Protein 1NM2 (pdb70)

Structure (mmCIF, N/CA/C/O backbone):
data_1NM2
#
_entry.id   1NM2
#
_cell.length_a   43.067
_cell.length_b   54.486
_cell.length_c   109.880
_cell.angle_alpha   90.00
_cell.angle_beta   90.00
_cell.angle_gamma   90.00
#
_symmetry.space_group_name_H-M   'P 21 21 21'
#
loop_
_entity.id
_entity.type
_entity.pdbx_description
1 polymer 'malonyl CoA:acyl carrier protein malonyltransferase'
2 non-polymer 'NICKEL (II) ION'
3 non-polymer 'ACETIC ACID'
4 water water
#
loop_
_atom_site.group_PDB
_atom_site.id
_atom_site.type_symbol
_atom_site.label_atom_id
_atom_site.label_alt_id
_atom_site.label_comp_id
_atom_site.label_asym_id
_atom_site.label_entity_id
_atom_site.label_seq_id
_atom_site.pdbx_PDB_ins_code
_atom_site.Cartn_x
_atom_site.Cartn_y
_atom_site.Cartn_z
_atom_site.occupancy
_atom_site.B_iso_or_equiv
_atom_site.auth_seq_id
_atom_site.auth_comp_id
_atom_site.auth_asym_id
_atom_site.auth_atom_id
_atom_site.pdbx_PDB_model_num
ATOM 1 N N . HIS A 1 1 ? 70.816 13.681 44.410 1.00 30.87 0 HIS A N 1
ATOM 2 C CA . HIS A 1 1 ? 70.132 14.594 43.448 1.00 32.09 0 HIS A CA 1
ATOM 3 C C . HIS A 1 1 ? 68.757 15.022 43.941 1.00 31.70 0 HIS A C 1
ATOM 4 O O . HIS A 1 1 ? 68.055 14.258 44.604 1.00 32.69 0 HIS A O 1
ATOM 11 N N . MET A 1 2 ? 68.379 16.250 43.602 1.00 30.39 1 MET A N 1
ATOM 12 C CA . MET A 1 2 ? 67.092 16.801 44.001 1.00 29.21 1 MET A CA 1
ATOM 13 C C . MET A 1 2 ? 66.624 17.775 42.919 1.00 27.53 1 MET A C 1
ATOM 14 O O . MET A 1 2 ? 67.252 18.810 42.689 1.00 26.29 1 MET A O 1
ATOM 19 N N . LEU A 1 3 ? 65.533 17.421 42.244 1.00 26.22 2 LEU A N 1
ATOM 20 C CA . LEU A 1 3 ? 64.967 18.252 41.187 1.00 25.20 2 LEU A CA 1
ATOM 21 C C . LEU A 1 3 ? 63.748 18.996 41.702 1.00 24.71 2 LEU A C 1
ATOM 22 O O . LEU A 1 3 ? 62.875 18.402 42.338 1.00 24.96 2 LEU A O 1
ATOM 27 N N . VAL A 1 4 ? 63.689 20.292 41.415 1.00 24.33 3 VAL A N 1
ATOM 28 C CA . VAL A 1 4 ? 62.567 21.120 41.838 1.00 23.34 3 VAL A CA 1
ATOM 29 C C . VAL A 1 4 ? 61.833 21.633 40.609 1.00 21.40 3 VAL A C 1
ATOM 30 O O . VAL A 1 4 ? 62.425 22.275 39.741 1.00 22.64 3 VAL A O 1
ATOM 34 N N . LEU A 1 5 ? 60.543 21.337 40.531 1.00 19.93 4 LEU A N 1
ATOM 35 C CA . LEU A 1 5 ? 59.729 21.772 39.405 1.00 18.22 4 LEU A CA 1
ATOM 36 C C . LEU A 1 5 ? 58.969 23.030 39.821 1.00 17.25 4 LEU A C 1
ATOM 37 O O . LEU A 1 5 ? 58.188 22.993 40.765 1.00 16.21 4 LEU A O 1
ATOM 42 N N . VAL A 1 6 ? 59.208 24.146 39.134 1.00 16.63 5 VAL A N 1
ATOM 43 C CA . VAL A 1 6 ? 58.527 25.389 39.478 1.00 15.22 5 VAL A CA 1
ATOM 44 C C . VAL A 1 6 ? 57.692 25.956 38.328 1.00 14.90 5 VAL A C 1
ATOM 45 O O . VAL A 1 6 ? 57.966 25.702 37.154 1.00 13.63 5 VAL A O 1
ATOM 49 N N . ALA A 1 7 ? 56.660 26.716 38.681 1.00 15.02 6 ALA A N 1
ATOM 50 C CA . ALA A 1 7 ? 55.767 27.327 37.698 1.00 13.88 6 ALA A CA 1
ATOM 51 C C . ALA A 1 7 ? 55.760 28.845 37.894 1.00 14.36 6 ALA A C 1
ATOM 52 O O . ALA A 1 7 ? 55.709 29.327 39.028 1.00 11.54 6 ALA A O 1
ATOM 54 N N . PRO A 1 8 ? 55.796 29.615 36.790 1.00 12.99 7 PRO A N 1
ATOM 55 C CA . PRO A 1 8 ? 55.800 31.080 36.844 1.00 14.46 7 PRO A CA 1
ATOM 56 C C . PRO A 1 8 ? 54.467 31.748 37.173 1.00 15.04 7 PRO A C 1
ATOM 57 O O . PRO A 1 8 ? 53.432 31.086 37.317 1.00 15.10 7 PRO A O 1
ATOM 61 N N . GLY A 1 9 ? 54.516 33.074 37.291 1.00 17.41 8 GLY A N 1
ATOM 62 C CA . GLY A 1 9 ? 53.335 33.865 37.594 1.00 18.51 8 GLY A CA 1
ATOM 63 C C . GLY A 1 9 ? 53.089 34.928 36.537 1.00 20.38 8 GLY A C 1
ATOM 64 O O . GLY A 1 9 ? 53.731 34.919 35.483 1.00 17.48 8 GLY A O 1
ATOM 65 N N . GLN A 1 10 ? 52.167 35.851 36.819 1.00 21.41 9 GLN A N 1
ATOM 66 C CA . GLN A 1 10 ? 51.828 36.917 35.876 1.00 22.74 9 GLN A CA 1
ATOM 67 C C . GLN A 1 10 ? 53.037 37.693 35.389 1.00 23.60 9 GLN A C 1
ATOM 68 O O . GLN A 1 10 ? 53.951 38.001 36.161 1.00 23.66 9 GLN A O 1
ATOM 74 N N . GLY A 1 11 ? 53.020 38.027 34.102 1.00 23.17 10 GLY A N 1
ATOM 75 C CA . GLY A 1 11 ? 54.127 38.753 33.510 1.00 22.68 10 GLY A CA 1
ATOM 76 C C . GLY A 1 11 ? 54.929 37.837 32.608 1.00 23.44 10 GLY A C 1
ATOM 77 O O . GLY A 1 11 ? 55.565 38.288 31.658 1.00 24.06 10 GLY A O 1
ATOM 78 N N . ALA A 1 12 ? 54.893 36.542 32.906 1.00 22.40 11 ALA A N 1
ATOM 79 C CA . ALA A 1 12 ? 55.625 35.552 32.127 1.00 22.20 11 ALA A CA 1
ATOM 80 C C . ALA A 1 12 ? 55.009 35.289 30.754 1.00 22.10 11 ALA A C 1
ATOM 81 O O . ALA A 1 12 ? 55.717 34.960 29.801 1.00 20.92 11 ALA A O 1
ATOM 83 N N . GLN A 1 13 ? 53.692 35.436 30.653 1.00 21.72 12 GLN A N 1
ATOM 84 C CA . GLN A 1 13 ? 53.002 35.186 29.395 1.00 21.05 12 GLN A CA 1
ATOM 85 C C . GLN A 1 13 ? 53.246 36.262 28.336 1.00 21.31 12 GLN A C 1
ATOM 86 O O . GLN A 1 13 ? 53.375 37.444 28.653 1.00 21.44 12 GLN A O 1
ATOM 92 N N . THR A 1 14 ? 53.312 35.836 27.079 1.00 19.42 13 THR A N 1
ATOM 93 C CA . THR A 1 14 ? 53.505 36.750 25.954 1.00 20.71 13 THR A CA 1
ATOM 94 C C . THR A 1 14 ? 52.604 36.290 24.812 1.00 19.87 13 THR A C 1
ATOM 95 O O . THR A 1 14 ? 52.215 35.123 24.756 1.00 20.82 13 THR A O 1
ATOM 99 N N . PRO A 1 15 ? 52.262 37.197 23.884 1.00 20.32 14 PRO A N 1
ATOM 100 C CA . PRO A 1 15 ? 51.397 36.846 22.754 1.00 19.37 14 PRO A CA 1
ATOM 101 C C . PRO A 1 15 ? 51.871 35.626 21.966 1.00 19.90 14 PRO A C 1
ATOM 102 O O . PRO A 1 15 ? 53.037 35.545 21.581 1.00 18.58 14 PRO A O 1
ATOM 106 N N . GLY A 1 16 ? 50.958 34.683 21.742 1.00 19.78 15 GLY A N 1
ATOM 107 C CA . GLY A 1 16 ? 51.265 33.480 20.985 1.00 20.08 15 GLY A CA 1
ATOM 108 C C . GLY A 1 16 ? 52.188 32.443 21.608 1.00 20.48 15 GLY A C 1
ATOM 109 O O . GLY A 1 16 ? 52.585 31.489 20.935 1.00 20.58 15 GLY A O 1
ATOM 110 N N . PHE A 1 17 ? 52.511 32.591 22.887 1.00 19.19 16 PHE A N 1
ATOM 111 C CA . PHE A 1 17 ? 53.426 31.656 23.540 1.00 19.81 16 PHE A CA 1
ATOM 112 C C . PHE A 1 17 ? 52.973 30.201 23.613 1.00 19.53 16 PHE A C 1
ATOM 113 O O . PHE A 1 17 ? 53.803 29.301 23.699 1.00 20.24 16 PHE A O 1
ATOM 121 N N . LEU A 1 18 ? 51.668 29.962 23.568 1.00 20.31 17 LEU A N 1
ATOM 122 C CA . LEU A 1 18 ? 51.147 28.601 23.666 1.00 19.85 17 LEU A CA 1
ATOM 123 C C . LEU A 1 18 ? 51.042 27.881 22.318 1.00 21.22 17 LEU A C 1
ATOM 124 O O . LEU A 1 18 ? 50.844 26.666 22.270 1.00 20.72 17 LEU A O 1
ATOM 129 N N . THR A 1 19 ? 51.185 28.633 21.229 1.00 21.17 18 THR A N 1
ATOM 130 C CA . THR A 1 19 ? 51.074 28.087 19.876 1.00 22.87 18 THR A CA 1
ATOM 131 C C . THR A 1 19 ? 51.727 26.723 19.631 1.00 21.51 18 THR A C 1
ATOM 132 O O . THR A 1 19 ? 51.044 25.763 19.262 1.00 20.45 18 THR A O 1
ATOM 136 N N . ASP A 1 20 ? 53.041 26.632 19.825 1.00 20.69 19 ASP A N 1
ATOM 137 C CA . ASP A 1 20 ? 53.746 25.374 19.593 1.00 22.09 19 ASP A CA 1
ATOM 138 C C . ASP A 1 20 ? 53.261 24.246 20.500 1.00 21.95 19 ASP A C 1
ATOM 139 O O . ASP A 1 20 ? 53.247 23.079 20.098 1.00 20.87 19 ASP A O 1
ATOM 144 N N . TRP A 1 21 ? 52.858 24.590 21.718 1.00 19.62 20 TRP A N 1
ATOM 145 C CA . TRP A 1 21 ? 52.377 23.576 22.648 1.00 20.65 20 TRP A CA 1
ATOM 146 C C . TRP A 1 21 ? 51.037 22.995 22.216 1.00 21.21 20 TRP A C 1
ATOM 147 O O . TRP A 1 21 ? 50.786 21.808 22.418 1.00 18.39 20 TRP A O 1
ATOM 158 N N . LEU A 1 22 ? 50.182 23.823 21.616 1.00 22.09 21 LEU A N 1
ATOM 159 C CA . LEU A 1 22 ? 48.876 23.348 21.155 1.00 24.26 21 LEU A CA 1
ATOM 160 C C . LEU A 1 22 ? 49.014 22.399 19.975 1.00 25.24 21 LEU A C 1
ATOM 161 O O . LEU A 1 22 ? 48.081 21.661 19.658 1.00 26.11 21 LEU A O 1
ATOM 166 N N . ALA A 1 23 ? 50.171 22.434 19.318 1.00 25.08 22 ALA A N 1
ATOM 167 C CA . ALA A 1 23 ? 50.416 21.584 18.161 1.00 24.97 22 ALA A CA 1
ATOM 168 C C . ALA A 1 23 ? 50.694 20.134 18.541 1.00 25.26 22 ALA A C 1
ATOM 169 O O . ALA A 1 23 ? 50.610 19.245 17.697 1.00 25.66 22 ALA A O 1
ATOM 171 N N . LEU A 1 24 ? 51.027 19.889 19.802 1.00 23.74 23 LEU A N 1
ATOM 172 C CA . LEU A 1 24 ? 51.300 18.525 20.240 1.00 23.31 23 LEU A CA 1
ATOM 173 C C . LEU A 1 24 ? 50.012 17.708 20.174 1.00 23.51 23 LEU A C 1
ATOM 174 O O . LEU A 1 24 ? 48.956 18.165 20.607 1.00 23.92 23 LEU A O 1
ATOM 179 N N . PRO A 1 25 ? 50.079 16.489 19.617 1.00 23.33 24 PRO A N 1
ATOM 180 C CA . PRO A 1 25 ? 48.877 15.656 19.524 1.00 22.83 24 PRO A CA 1
ATOM 181 C C . PRO A 1 25 ? 48.148 15.515 20.854 1.00 21.73 24 PRO A C 1
ATOM 182 O O . PRO A 1 25 ? 48.729 15.084 21.854 1.00 19.59 24 PRO A O 1
ATOM 186 N N . GLY A 1 26 ? 46.875 15.906 20.854 1.00 19.49 25 GLY A N 1
ATOM 187 C CA . GLY A 1 26 ? 46.062 15.825 22.052 1.00 19.53 25 GLY A CA 1
ATOM 188 C C . GLY A 1 26 ? 45.971 17.118 22.845 1.00 20.54 25 GLY A C 1
ATOM 189 O O . GLY A 1 26 ? 45.021 17.307 23.602 1.00 21.75 25 GLY A O 1
ATOM 190 N N . ALA A 1 27 ? 46.940 18.011 22.667 1.00 20.63 26 ALA A N 1
ATOM 191 C CA . ALA A 1 27 ? 46.969 19.277 23.405 1.00 21.63 26 ALA A CA 1
ATOM 192 C C . ALA A 1 27 ? 45.772 20.189 23.148 1.00 21.26 26 ALA A C 1
ATOM 193 O O . ALA A 1 27 ? 45.179 20.719 24.091 1.00 22.37 26 ALA A O 1
ATOM 195 N N . ALA A 1 28 ? 45.426 20.393 21.882 1.00 20.37 27 ALA A N 1
ATOM 196 C CA . ALA A 1 28 ? 44.285 21.236 21.555 1.00 19.84 27 ALA A CA 1
ATOM 197 C C . ALA A 1 28 ? 43.030 20.666 22.217 1.00 19.51 27 ALA A C 1
ATOM 198 O O . ALA A 1 28 ? 42.199 21.415 22.742 1.00 19.13 27 ALA A O 1
ATOM 200 N N . ASP A 1 29 ? 42.901 19.341 22.201 1.00 19.29 28 ASP A N 1
ATOM 201 C CA . ASP A 1 29 ? 41.745 18.682 22.807 1.00 20.75 28 ASP A CA 1
ATOM 202 C C . ASP A 1 29 ? 41.646 18.949 24.315 1.00 20.97 28 ASP A C 1
ATOM 203 O O . ASP A 1 29 ? 40.578 19.305 24.819 1.00 21.23 28 ASP A O 1
ATOM 208 N N . ARG A 1 30 ? 42.752 18.782 25.037 1.00 19.73 29 ARG A N 1
ATOM 209 C CA . ARG A 1 30 ? 42.731 19.012 26.480 1.00 20.32 29 ARG A CA 1
ATOM 210 C C . ARG A 1 30 ? 42.405 20.465 26.805 1.00 19.45 29 ARG A C 1
ATOM 211 O O . ARG A 1 30 ? 41.550 20.741 27.649 1.00 18.10 29 ARG A O 1
ATOM 219 N N . VAL A 1 31 ? 43.078 21.393 26.127 1.00 18.50 30 VAL A N 1
ATOM 220 C CA . VAL A 1 31 ? 42.849 22.816 26.369 1.00 18.21 30 VAL A CA 1
ATOM 221 C C . VAL A 1 31 ? 41.396 23.208 26.076 1.00 16.97 30 VAL A C 1
ATOM 222 O O . VAL A 1 31 ? 40.814 24.021 26.794 1.00 15.77 30 VAL A O 1
ATOM 226 N N . ALA A 1 32 ? 40.814 22.620 25.033 1.00 17.17 31 ALA A N 1
ATOM 227 C CA . ALA A 1 32 ? 39.429 22.902 24.670 1.00 16.54 31 ALA A CA 1
ATOM 228 C C . ALA A 1 32 ? 38.485 22.467 25.792 1.00 16.22 31 ALA A C 1
ATOM 229 O O . ALA A 1 32 ? 37.535 23.175 26.127 1.00 18.59 31 ALA A O 1
ATOM 231 N N . ALA A 1 33 ? 38.736 21.296 26.366 1.00 15.93 32 ALA A N 1
ATOM 232 C CA . ALA A 1 33 ? 37.896 20.801 27.457 1.00 15.75 32 ALA A CA 1
ATOM 233 C C . ALA A 1 33 ? 38.022 21.737 28.658 1.00 15.87 32 ALA A C 1
ATOM 234 O O . ALA A 1 33 ? 37.035 22.005 29.345 1.00 15.02 32 ALA A O 1
ATOM 236 N N . TRP A 1 34 ? 39.235 22.227 28.915 1.00 13.85 33 TRP A N 1
ATOM 237 C CA . TRP A 1 34 ? 39.445 23.156 30.024 1.00 16.03 33 TRP A CA 1
ATOM 238 C C . TRP A 1 34 ? 38.674 24.439 29.741 1.00 16.47 33 TRP A C 1
ATOM 239 O O . TRP A 1 34 ? 37.977 24.962 30.613 1.00 16.83 33 TRP A O 1
ATOM 250 N N . SER A 1 35 ? 38.800 24.940 28.514 1.00 17.32 34 SER A N 1
ATOM 251 C CA . SER A 1 35 ? 38.108 26.156 28.115 1.00 19.02 34 SER A CA 1
ATOM 252 C C . SER A 1 35 ? 36.606 26.041 28.377 1.00 21.07 34 SER A C 1
ATOM 253 O O . SER A 1 35 ? 35.995 26.964 28.924 1.00 20.28 34 SER A O 1
ATOM 256 N N . ASP A 1 36 ? 36.013 24.913 27.993 1.00 21.19 35 ASP A N 1
ATOM 257 C CA . ASP A 1 36 ? 34.581 24.713 28.214 1.00 23.08 35 ASP A CA 1
ATOM 258 C C . ASP A 1 36 ? 34.251 24.685 29.700 1.00 22.36 35 ASP A C 1
ATOM 259 O O . ASP A 1 36 ? 33.195 25.157 30.116 1.00 23.15 35 ASP A O 1
ATOM 264 N N . ALA A 1 37 ? 35.158 24.139 30.502 1.00 22.37 36 ALA A N 1
ATOM 265 C CA . ALA A 1 37 ? 34.925 24.047 31.938 1.00 23.09 36 ALA A CA 1
ATOM 266 C C . ALA A 1 37 ? 34.964 25.387 32.668 1.00 23.74 36 ALA A C 1
ATOM 267 O O . ALA A 1 37 ? 34.225 25.588 33.631 1.00 24.03 36 ALA A O 1
ATOM 269 N N . ILE A 1 38 ? 35.813 26.306 32.217 1.00 23.46 37 ILE A N 1
ATOM 270 C CA . ILE A 1 38 ? 35.929 27.600 32.887 1.00 23.67 37 ILE A CA 1
ATOM 271 C C . ILE A 1 38 ? 35.339 28.771 32.109 1.00 24.25 37 ILE A C 1
ATOM 272 O O . ILE A 1 38 ? 35.461 29.926 32.532 1.00 24.61 37 ILE A O 1
ATOM 277 N N . GLY A 1 39 ? 34.712 28.473 30.975 1.00 24.17 38 GLY A N 1
ATOM 278 C CA . GLY A 1 39 ? 34.104 29.509 30.162 1.00 23.51 38 GLY A CA 1
ATOM 279 C C . GLY A 1 39 ? 35.070 30.540 29.614 1.00 25.85 38 GLY A C 1
ATOM 280 O O . GLY A 1 39 ? 34.786 31.739 29.648 1.00 26.39 38 GLY A O 1
ATOM 281 N N . LEU A 1 40 ? 36.213 30.082 29.106 1.00 25.02 39 LEU A N 1
ATOM 282 C CA . LEU A 1 40 ? 37.216 30.983 28.547 1.00 23.68 39 LEU A CA 1
ATOM 283 C C . LEU A 1 40 ? 37.992 30.259 27.444 1.00 22.59 39 LEU A C 1
ATOM 284 O O . LEU A 1 40 ? 38.470 29.146 27.645 1.00 21.93 39 LEU A O 1
ATOM 289 N N . ASP A 1 41 ? 38.118 30.896 26.284 1.00 21.31 40 ASP A N 1
ATOM 290 C CA . ASP A 1 41 ? 38.820 30.296 25.153 1.00 21.70 40 ASP A CA 1
ATOM 291 C C . ASP A 1 41 ? 40.335 30.378 25.334 1.00 20.46 40 ASP A C 1
ATOM 292 O O . ASP A 1 41 ? 40.996 31.259 24.781 1.00 20.04 40 ASP A O 1
ATOM 297 N N . LEU A 1 42 ? 40.877 29.447 26.112 1.00 18.71 41 LEU A N 1
ATOM 298 C CA . LEU A 1 42 ? 42.310 29.413 26.391 1.00 18.51 41 LEU A CA 1
ATOM 299 C C . LEU A 1 42 ? 43.176 29.355 25.139 1.00 17.10 41 LEU A C 1
ATOM 300 O O . LEU A 1 42 ? 44.211 30.009 25.076 1.00 16.69 41 LEU A O 1
ATOM 305 N N . ALA A 1 43 ? 42.755 28.576 24.147 1.00 17.22 42 ALA A N 1
ATOM 306 C CA . ALA A 1 43 ? 43.510 28.455 22.904 1.00 19.43 42 ALA A CA 1
ATOM 307 C C . ALA A 1 43 ? 43.662 29.816 22.220 1.00 19.24 42 ALA A C 1
ATOM 308 O O . ALA A 1 43 ? 44.742 30.165 21.743 1.00 18.92 42 ALA A O 1
ATOM 310 N N . HIS A 1 44 ? 42.586 30.589 22.178 1.00 17.92 43 HIS A N 1
ATOM 311 C CA . HIS A 1 44 ? 42.647 31.905 21.553 1.00 21.00 43 HIS A CA 1
ATOM 312 C C . HIS A 1 44 ? 43.623 32.842 22.266 1.00 20.28 43 HIS A C 1
ATOM 313 O O . HIS A 1 44 ? 44.464 33.484 21.633 1.00 20.86 43 HIS A O 1
ATOM 320 N N . PHE A 1 45 ? 43.504 32.932 23.583 1.00 19.98 44 PHE A N 1
ATOM 321 C CA . PHE A 1 45 ? 44.369 33.827 24.338 1.00 20.54 44 PHE A CA 1
ATOM 322 C C . PHE A 1 45 ? 45.831 33.405 24.335 1.00 20.37 44 PHE A C 1
ATOM 323 O O . PHE A 1 45 ? 46.717 34.232 24.522 1.00 19.79 44 PHE A O 1
ATOM 331 N N . GLY A 1 46 ? 46.080 32.121 24.106 1.00 19.53 45 GLY A N 1
ATOM 332 C CA . GLY A 1 46 ? 47.447 31.645 24.070 1.00 19.63 45 GLY A CA 1
ATOM 333 C C . GLY A 1 46 ? 48.046 31.654 22.673 1.00 20.41 45 GLY A C 1
ATOM 334 O O . GLY A 1 46 ? 49.251 31.461 22.520 1.00 19.39 45 GLY A O 1
ATOM 335 N N . THR A 1 47 ? 47.222 31.885 21.650 1.00 20.98 46 THR A N 1
ATOM 336 C CA . THR A 1 47 ? 47.726 31.893 20.276 1.00 23.42 46 THR A CA 1
ATOM 337 C C . THR A 1 47 ? 47.511 33.178 19.472 1.00 24.66 46 THR A C 1
ATOM 338 O O . THR A 1 47 ? 48.471 33.745 18.954 1.00 25.94 46 THR A O 1
ATOM 342 N N . LYS A 1 48 ? 46.265 33.641 19.377 1.00 25.72 47 LYS A N 1
ATOM 343 C CA . LYS A 1 48 ? 45.956 34.838 18.588 1.00 26.81 47 LYS A CA 1
ATOM 344 C C . LYS A 1 48 ? 45.896 36.157 19.358 1.00 26.12 47 LYS A C 1
ATOM 345 O O . LYS A 1 48 ? 46.209 37.216 18.807 1.00 26.34 47 LYS A O 1
ATOM 351 N N . ALA A 1 49 ? 45.483 36.100 20.619 1.00 23.55 48 ALA A N 1
ATOM 352 C CA . ALA A 1 49 ? 45.370 37.306 21.429 1.00 22.88 48 ALA A CA 1
ATOM 353 C C . ALA A 1 49 ? 46.673 38.102 21.522 1.00 23.13 48 ALA A C 1
ATOM 354 O O . ALA A 1 49 ? 47.752 37.537 21.669 1.00 21.89 48 ALA A O 1
ATOM 356 N N . ASP A 1 50 ? 46.561 39.423 21.440 1.00 22.53 49 ASP A N 1
ATOM 357 C CA . ASP A 1 50 ? 47.732 40.279 21.534 1.00 22.89 49 ASP A CA 1
ATOM 358 C C . ASP A 1 50 ? 48.013 40.680 22.980 1.00 21.09 49 ASP A C 1
ATOM 359 O O . ASP A 1 50 ? 47.405 40.162 23.913 1.00 21.55 49 ASP A O 1
ATOM 364 N N . ALA A 1 51 ? 48.926 41.626 23.150 1.00 21.35 50 ALA A N 1
ATOM 365 C CA . ALA A 1 51 ? 49.333 42.086 24.470 1.00 19.75 50 ALA A CA 1
ATOM 366 C C . ALA A 1 51 ? 48.218 42.564 25.396 1.00 19.96 50 ALA A C 1
ATOM 367 O O . ALA A 1 51 ? 48.150 42.141 26.554 1.00 17.38 50 ALA A O 1
ATOM 369 N N . ASP A 1 52 ? 47.338 43.433 24.906 1.00 19.02 51 ASP A N 1
ATOM 370 C CA . ASP A 1 52 ? 46.284 43.947 25.775 1.00 19.95 51 ASP A CA 1
ATOM 371 C C . ASP A 1 52 ? 45.302 42.883 26.268 1.00 20.81 51 ASP A C 1
ATOM 372 O O . ASP A 1 52 ? 44.814 42.965 27.396 1.00 21.03 51 ASP A O 1
ATOM 377 N N . GLU A 1 53 ? 45.032 41.873 25.443 1.00 19.08 52 GLU A N 1
ATOM 378 C CA . GLU A 1 53 ? 44.100 40.816 25.828 1.00 20.11 52 GLU A CA 1
ATOM 379 C C . GLU A 1 53 ? 44.651 39.884 26.898 1.00 19.50 52 GLU A C 1
ATOM 380 O O . GLU A 1 53 ? 43.918 39.466 27.789 1.00 20.17 52 GLU A O 1
ATOM 386 N N . ILE A 1 54 ? 45.937 39.555 26.821 1.00 20.12 53 ILE A N 1
ATOM 387 C CA . ILE A 1 54 ? 46.509 38.646 27.805 1.00 22.10 53 ILE A CA 1
ATOM 388 C C . ILE A 1 54 ? 47.044 39.343 29.046 1.00 22.78 53 ILE A C 1
ATOM 389 O O . ILE A 1 54 ? 47.563 38.698 29.954 1.00 22.49 53 ILE A O 1
ATOM 394 N N . ARG A 1 55 ? 46.914 40.665 29.083 1.00 22.32 54 ARG A N 1
ATOM 395 C CA . ARG A 1 55 ? 47.346 41.431 30.243 1.00 22.43 54 ARG A CA 1
ATOM 396 C C . ARG A 1 55 ? 46.169 41.405 31.212 1.00 21.72 54 ARG A C 1
ATOM 397 O O . ARG A 1 55 ? 46.311 41.689 32.398 1.00 22.41 54 ARG A O 1
ATOM 405 N N . ASP A 1 56 ? 45.005 41.055 30.674 1.00 20.99 55 ASP A N 1
ATOM 406 C CA . ASP A 1 56 ? 43.766 40.934 31.438 1.00 20.56 55 ASP A CA 1
ATOM 407 C C . ASP A 1 56 ? 44.050 39.924 32.553 1.00 19.51 55 ASP A C 1
ATOM 408 O O . ASP A 1 56 ? 44.229 38.738 32.294 1.00 16.72 55 ASP A O 1
ATOM 413 N N . THR A 1 57 ? 44.091 40.390 33.794 1.00 19.81 56 THR A N 1
ATOM 414 C CA . THR A 1 57 ? 44.380 39.498 34.907 1.00 21.10 56 THR A CA 1
ATOM 415 C C . THR A 1 57 ? 43.424 38.302 35.017 1.00 18.13 56 THR A C 1
ATOM 416 O O . THR A 1 57 ? 43.824 37.230 35.466 1.00 17.48 56 THR A O 1
ATOM 420 N N . SER A 1 58 ? 42.172 38.468 34.600 1.00 17.51 57 SER A N 1
ATOM 421 C CA . SER A 1 58 ? 41.215 37.365 34.678 1.00 16.50 57 SER A CA 1
ATOM 422 C C . SER A 1 58 ? 41.531 36.313 33.610 1.00 16.98 57 SER A C 1
ATOM 423 O O . SER A 1 58 ? 41.131 35.149 33.721 1.00 16.89 57 SER A O 1
ATOM 426 N N . VAL A 1 59 ? 42.263 36.730 32.584 1.00 16.08 58 VAL A N 1
ATOM 427 C CA . VAL A 1 59 ? 42.663 35.843 31.497 1.00 15.46 58 VAL A CA 1
ATOM 428 C C . VAL A 1 59 ? 44.052 35.258 31.766 1.00 17.05 58 VAL A C 1
ATOM 429 O O . VAL A 1 59 ? 44.263 34.051 31.649 1.00 15.96 58 VAL A O 1
ATOM 433 N N . ALA A 1 60 ? 44.992 36.121 32.142 1.00 15.26 59 ALA A N 1
ATOM 434 C CA . ALA A 1 60 ? 46.362 35.694 32.393 1.00 17.01 59 ALA A CA 1
ATOM 435 C C . ALA A 1 60 ? 46.518 34.557 33.399 1.00 17.07 59 ALA A C 1
ATOM 436 O O . ALA A 1 60 ? 47.282 33.621 33.163 1.00 16.91 59 ALA A O 1
ATOM 438 N N . GLN A 1 61 ? 45.803 34.627 34.517 1.00 14.29 60 GLN A N 1
ATOM 439 C CA . GLN A 1 61 ? 45.941 33.582 35.525 1.00 15.65 60 GLN A CA 1
ATOM 440 C C . GLN A 1 61 ? 45.585 32.177 35.028 1.00 15.79 60 GLN A C 1
ATOM 441 O O . GLN A 1 61 ? 46.414 31.270 35.109 1.00 15.02 60 GLN A O 1
ATOM 447 N N . PRO A 1 62 ? 44.363 31.969 34.502 1.00 15.90 61 PRO A N 1
ATOM 448 C CA . PRO A 1 62 ? 44.051 30.613 34.024 1.00 15.58 61 PRO A CA 1
ATOM 449 C C . PRO A 1 62 ? 44.924 30.173 32.841 1.00 15.75 61 PRO A C 1
ATOM 450 O O . PRO A 1 62 ? 45.245 28.996 32.704 1.00 14.67 61 PRO A O 1
ATOM 454 N N . LEU A 1 63 ? 45.296 31.116 31.983 1.00 15.59 62 LEU A N 1
ATOM 455 C CA . LEU A 1 63 ? 46.141 30.800 30.837 1.00 16.28 62 LEU A CA 1
ATOM 456 C C . LEU A 1 63 ? 47.499 30.272 31.301 1.00 14.71 62 LEU A C 1
ATOM 457 O O . LEU A 1 63 ? 48.013 29.295 30.759 1.00 14.26 62 LEU A O 1
ATOM 462 N N . LEU A 1 64 ? 48.081 30.927 32.301 1.00 14.81 63 LEU A N 1
ATOM 463 C CA . LEU A 1 64 ? 49.376 30.513 32.832 1.00 14.45 63 LEU A CA 1
ATOM 464 C C . LEU A 1 64 ? 49.311 29.120 33.446 1.00 15.33 63 LEU A C 1
ATOM 465 O O . LEU A 1 64 ? 50.221 28.312 33.257 1.00 17.16 63 LEU A O 1
ATOM 470 N N . VAL A 1 65 ? 48.236 28.836 34.175 1.00 14.37 64 VAL A N 1
ATOM 471 C CA . VAL A 1 65 ? 48.081 27.532 34.818 1.00 14.48 64 VAL A CA 1
ATOM 472 C C . VAL A 1 65 ? 47.931 26.417 33.780 1.00 15.80 64 VAL A C 1
ATOM 473 O O . VAL A 1 65 ? 48.549 25.356 33.901 1.00 16.12 64 VAL A O 1
ATOM 477 N N . ALA A 1 66 ? 47.121 26.662 32.755 1.00 14.47 65 ALA A N 1
ATOM 478 C CA . ALA A 1 66 ? 46.922 25.672 31.703 1.00 16.81 65 ALA A CA 1
ATOM 479 C C . ALA A 1 66 ? 48.237 25.400 30.986 1.00 16.64 65 ALA A C 1
ATOM 480 O O . ALA A 1 66 ? 48.528 24.261 30.621 1.00 17.85 65 ALA A O 1
ATOM 482 N N . ALA A 1 67 ? 49.029 26.447 30.777 1.00 15.51 66 ALA A N 1
ATOM 483 C CA . ALA A 1 67 ? 50.319 26.298 30.104 1.00 17.52 66 ALA A CA 1
ATOM 484 C C . ALA A 1 67 ? 51.266 25.432 30.935 1.00 16.51 66 ALA A C 1
ATOM 485 O O . ALA A 1 67 ? 51.958 24.566 30.398 1.00 16.99 66 ALA A O 1
ATOM 487 N N . GLY A 1 68 ? 51.288 25.679 32.242 1.00 15.74 67 GLY A N 1
ATOM 488 C CA . GLY A 1 68 ? 52.146 24.924 33.141 1.00 16.35 67 GLY A CA 1
ATOM 489 C C . GLY A 1 68 ? 51.754 23.462 33.238 1.00 17.42 67 GLY A C 1
ATOM 490 O O . GLY A 1 68 ? 52.611 22.569 33.194 1.00 16.66 67 GLY A O 1
ATOM 491 N N . ILE A 1 69 ? 50.458 23.208 33.374 1.00 17.00 68 ILE A N 1
ATOM 492 C CA . ILE A 1 69 ? 49.968 21.839 33.462 1.00 18.36 68 ILE A CA 1
ATOM 493 C C . ILE A 1 69 ? 50.235 21.112 32.146 1.00 19.71 68 ILE A C 1
ATOM 494 O O . ILE A 1 69 ? 50.667 19.956 32.139 1.00 19.66 68 ILE A O 1
ATOM 499 N N . LEU A 1 70 ? 49.985 21.802 31.038 1.00 18.35 69 LEU A N 1
ATOM 500 C CA . LEU A 1 70 ? 50.181 21.228 29.715 1.00 19.12 69 LEU A CA 1
ATOM 501 C C . LEU A 1 70 ? 51.642 20.891 29.414 1.00 17.86 69 LEU A C 1
ATOM 502 O O . LEU A 1 70 ? 51.939 19.798 28.928 1.00 15.20 69 LEU A O 1
ATOM 507 N N . SER A 1 71 ? 52.556 21.818 29.697 1.00 16.86 70 SER A N 1
ATOM 508 C CA . SER A 1 71 ? 53.965 21.561 29.418 1.00 16.87 70 SER A CA 1
ATOM 509 C C . SER A 1 71 ? 54.516 20.468 30.328 1.00 19.07 70 SER A C 1
ATOM 510 O O . SER A 1 71 ? 55.316 19.635 29.895 1.00 20.34 70 SER A O 1
ATOM 513 N N . ALA A 1 72 ? 54.082 20.461 31.583 1.00 18.09 71 ALA A N 1
ATOM 514 C CA . ALA A 1 72 ? 54.530 19.440 32.524 1.00 19.64 71 ALA A CA 1
ATOM 515 C C . ALA A 1 72 ? 54.049 18.076 32.029 1.00 20.70 71 ALA A C 1
ATOM 516 O O . ALA A 1 72 ? 54.801 17.099 32.030 1.00 21.59 71 ALA A O 1
ATOM 518 N N . ALA A 1 73 ? 52.791 18.016 31.606 1.00 20.19 72 ALA A N 1
ATOM 519 C CA . ALA A 1 73 ? 52.225 16.771 31.105 1.00 21.73 72 ALA A CA 1
ATOM 520 C C . ALA A 1 73 ? 53.055 16.273 29.918 1.00 21.30 72 ALA A C 1
ATOM 521 O O . ALA A 1 73 ? 53.362 15.090 29.824 1.00 20.65 72 ALA A O 1
ATOM 523 N N . ALA A 1 74 ? 53.420 17.183 29.019 1.00 22.42 73 ALA A N 1
ATOM 524 C CA . ALA A 1 74 ? 54.227 16.831 27.855 1.00 24.05 73 ALA A CA 1
ATOM 525 C C . ALA A 1 74 ? 55.609 16.327 28.271 1.00 25.20 73 ALA A C 1
ATOM 526 O O . ALA A 1 74 ? 56.146 15.397 27.670 1.00 24.97 73 ALA A O 1
ATOM 528 N N . LEU A 1 75 ? 56.183 16.949 29.296 1.00 26.48 74 LEU A N 1
ATOM 529 C CA . LEU A 1 75 ? 57.501 16.561 29.787 1.00 29.74 74 LEU A CA 1
ATOM 530 C C . LEU A 1 75 ? 57.474 15.165 30.402 1.00 33.54 74 LEU A C 1
ATOM 531 O O . LEU A 1 75 ? 58.498 14.481 30.460 1.00 35.18 74 LEU A O 1
ATOM 536 N N . GLY A 1 76 ? 56.300 14.749 30.866 1.00 35.29 75 GLY A N 1
ATOM 537 C CA . GLY A 1 76 ? 56.173 13.437 31.473 1.00 40.04 75 GLY A CA 1
ATOM 538 C C . GLY A 1 76 ? 55.618 12.384 30.531 1.00 42.49 75 GLY A C 1
ATOM 539 O O . GLY A 1 76 ? 54.818 11.541 30.938 1.00 44.10 75 GLY A O 1
ATOM 540 N N . THR A 1 77 ? 56.040 12.432 29.271 1.00 44.33 76 THR A N 1
ATOM 541 C CA . THR A 1 77 ? 55.584 11.472 28.268 1.00 45.49 76 THR A CA 1
ATOM 542 C C . THR A 1 77 ? 56.761 10.910 27.474 1.00 45.67 76 THR A C 1
ATOM 543 O O . THR A 1 77 ? 57.798 11.561 27.334 1.00 46.33 76 THR A O 1
ATOM 547 N N . GLY A 1 88 ? 57.273 8.499 32.705 1.00 40.84 87 GLY A N 1
ATOM 548 C CA . GLY A 1 88 ? 56.906 9.561 33.625 1.00 39.93 87 GLY A CA 1
ATOM 549 C C . GLY A 1 88 ? 58.015 9.887 34.606 1.00 39.21 87 GLY A C 1
ATOM 550 O O . GLY A 1 88 ? 59.120 9.351 34.500 1.00 40.13 87 GLY A O 1
ATOM 551 N N . PHE A 1 89 ? 57.729 10.772 35.559 1.00 37.31 88 PHE A N 1
ATOM 552 C CA . PHE A 1 89 ? 58.720 11.155 36.558 1.00 35.04 88 PHE A CA 1
ATOM 553 C C . PHE A 1 89 ? 58.079 11.899 37.723 1.00 32.93 88 PHE A C 1
ATOM 554 O O . PHE A 1 89 ? 56.992 12.458 37.597 1.00 30.44 88 PHE A O 1
ATOM 562 N N . THR A 1 90 ? 58.768 11.897 38.856 1.00 30.41 89 THR A N 1
ATOM 563 C CA . THR A 1 90 ? 58.292 12.569 40.054 1.00 29.72 89 THR A CA 1
ATOM 564 C C . THR A 1 90 ? 59.410 13.461 40.584 1.00 28.97 89 THR A C 1
ATOM 565 O O . THR A 1 90 ? 60.485 12.978 40.930 1.00 29.69 89 THR A O 1
ATOM 569 N N . PRO A 1 91 ? 59.175 14.781 40.641 1.00 28.69 90 PRO A N 1
ATOM 570 C CA . PRO A 1 91 ? 60.200 15.702 41.141 1.00 26.85 90 PRO A CA 1
ATOM 571 C C . PRO A 1 91 ? 60.397 15.593 42.650 1.00 25.84 90 PRO A C 1
ATOM 572 O O . PRO A 1 91 ? 59.545 15.044 43.352 1.00 24.92 90 PRO A O 1
ATOM 576 N N . GLY A 1 92 ? 61.520 16.117 43.140 1.00 23.75 91 GLY A N 1
ATOM 577 C CA . GLY A 1 92 ? 61.796 16.084 44.567 1.00 21.58 91 GLY A CA 1
ATOM 578 C C . GLY A 1 92 ? 60.914 17.068 45.320 1.00 21.25 91 GLY A C 1
ATOM 579 O O . GLY A 1 92 ? 60.557 16.842 46.477 1.00 21.52 91 GLY A O 1
ATOM 580 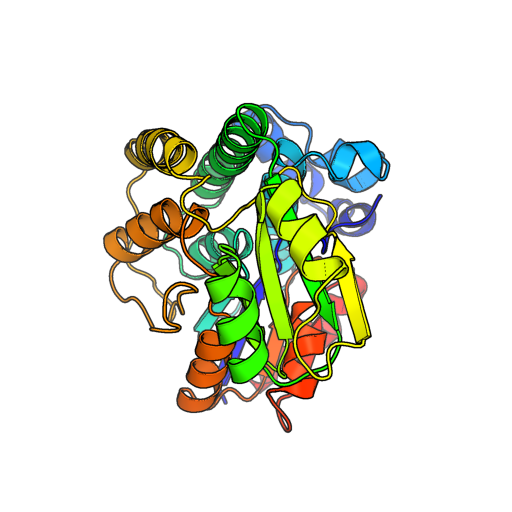N N . ALA A 1 93 ? 60.558 18.169 44.662 1.00 18.30 92 ALA A N 1
ATOM 581 C CA . ALA A 1 93 ? 59.703 19.182 45.271 1.00 16.24 92 ALA A CA 1
ATOM 582 C C . ALA A 1 93 ? 59.124 20.097 44.202 1.00 15.94 92 ALA A C 1
ATOM 583 O O . ALA A 1 93 ? 59.646 20.166 43.089 1.00 15.20 92 ALA A O 1
ATOM 585 N N . VAL A 1 94 ? 58.043 20.797 44.544 1.00 15.82 93 VAL A N 1
ATOM 586 C CA . VAL A 1 94 ? 57.404 21.719 43.610 1.00 14.29 93 VAL A CA 1
ATOM 587 C C . VAL A 1 94 ? 57.074 23.048 44.273 1.00 14.37 93 VAL A C 1
ATOM 588 O O . VAL A 1 94 ? 56.927 23.130 45.492 1.00 15.33 93 VAL A O 1
ATOM 592 N N . ALA A 1 95 ? 56.966 24.093 43.462 1.00 14.88 94 ALA A N 1
ATOM 593 C CA . ALA A 1 95 ? 56.626 25.419 43.967 1.00 14.89 94 ALA A CA 1
ATOM 594 C C . ALA A 1 95 ? 56.322 26.327 42.778 1.00 14.76 94 ALA A C 1
ATOM 595 O O . ALA A 1 95 ? 56.568 25.959 41.624 1.00 13.73 94 ALA A O 1
ATOM 597 N N . GLY A 1 96 ? 55.769 27.500 43.053 1.00 13.84 95 GLY A N 1
ATOM 598 C CA . GLY A 1 96 ? 55.445 28.415 41.976 1.00 15.15 95 GLY A CA 1
ATOM 599 C C . GLY A 1 96 ? 55.314 29.833 42.485 1.00 15.46 95 GLY A C 1
ATOM 600 O O . GLY A 1 96 ? 55.156 30.048 43.684 1.00 15.51 95 GLY A O 1
ATOM 601 N N . HIS A 1 97 ? 55.371 30.799 41.572 1.00 16.65 96 HIS A N 1
ATOM 602 C CA . HIS A 1 97 ? 55.274 32.202 41.951 1.00 17.61 96 HIS A CA 1
ATOM 603 C C . HIS A 1 97 ? 53.839 32.721 41.832 1.00 16.73 96 HIS A C 1
ATOM 604 O O . HIS A 1 97 ? 53.324 32.894 40.733 1.00 13.78 96 HIS A O 1
A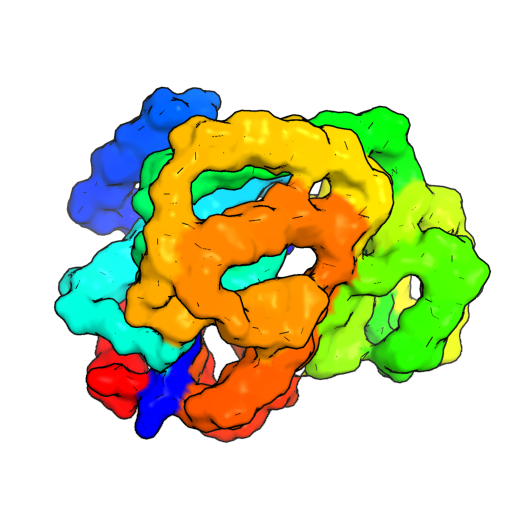TOM 611 N N . SER A 1 98 ? 53.213 32.959 42.981 1.00 16.67 97 SER A N 1
ATOM 612 C CA . SER A 1 98 ? 51.839 33.455 43.059 1.00 16.71 97 SER A CA 1
ATOM 613 C C . SER A 1 98 ? 50.854 32.519 42.350 1.00 16.47 97 SER A C 1
ATOM 614 O O . SER A 1 98 ? 50.452 31.506 42.918 1.00 16.21 97 SER A O 1
ATOM 617 N N . VAL A 1 99 ? 50.458 32.848 41.124 1.00 16.44 98 VAL A N 1
ATOM 618 C CA . VAL A 1 99 ? 49.529 31.984 40.392 1.00 17.81 98 VAL A CA 1
ATOM 619 C C . VAL A 1 99 ? 50.188 30.623 40.167 1.00 16.46 98 VAL A C 1
ATOM 620 O O . VAL A 1 99 ? 49.511 29.594 40.085 1.00 16.66 98 VAL A O 1
ATOM 624 N N . GLY A 1 100 ? 51.513 30.628 40.071 1.00 15.52 99 GLY A N 1
ATOM 625 C CA . GLY A 1 100 ? 52.245 29.390 39.860 1.00 15.53 99 GLY A CA 1
ATOM 626 C C . GLY A 1 100 ? 52.060 28.405 41.001 1.00 16.84 99 GLY A C 1
ATOM 627 O O . GLY A 1 100 ? 52.354 27.216 40.854 1.00 15.93 99 GLY A O 1
ATOM 628 N N . GLU A 1 101 ? 51.579 28.892 42.143 1.00 16.62 100 GLU A N 1
ATOM 629 C CA . GLU A 1 101 ? 51.350 28.025 43.301 1.00 17.53 100 GLU A CA 1
ATOM 630 C C . GLU A 1 101 ? 50.187 27.079 43.046 1.00 17.86 100 GLU A C 1
ATOM 631 O O . GLU A 1 101 ? 50.154 25.964 43.572 1.00 17.92 100 GLU A O 1
ATOM 637 N N . ILE A 1 102 ? 49.211 27.538 42.270 1.00 17.11 101 ILE A N 1
ATOM 638 C CA . ILE A 1 102 ? 48.069 26.695 41.960 1.00 16.86 101 ILE A CA 1
ATOM 639 C C . ILE A 1 102 ? 48.569 25.626 40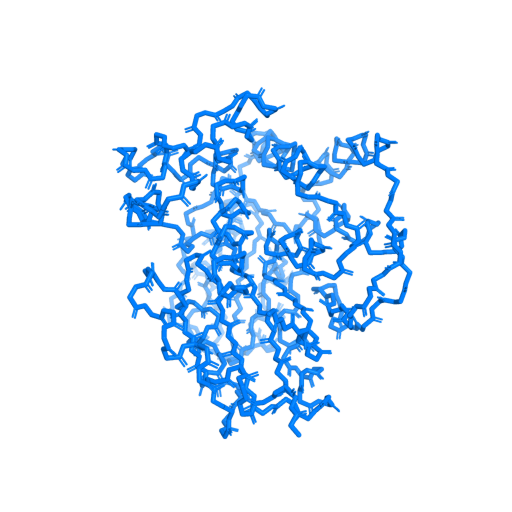.998 1.00 15.46 101 ILE A C 1
ATOM 640 O O . ILE A 1 102 ? 48.203 24.463 41.111 1.00 16.61 101 ILE A O 1
ATOM 645 N N . THR A 1 103 ? 49.426 26.027 40.063 1.00 15.43 102 THR A N 1
ATOM 646 C CA . THR A 1 103 ? 49.990 25.099 39.091 1.00 15.28 102 THR A CA 1
ATOM 647 C C . THR A 1 103 ? 50.765 24.002 39.822 1.00 16.67 102 THR A C 1
ATOM 648 O O . THR A 1 103 ? 50.663 22.819 39.485 1.00 15.60 102 THR A O 1
ATOM 652 N N . ALA A 1 104 ? 51.530 24.408 40.832 1.00 15.70 103 ALA A N 1
ATOM 653 C CA . ALA A 1 104 ? 52.332 23.485 41.628 1.00 17.59 103 ALA A CA 1
ATOM 654 C C . ALA A 1 104 ? 51.462 22.540 42.455 1.00 17.11 103 ALA A C 1
ATOM 655 O O . ALA A 1 104 ? 51.882 21.430 42.772 1.00 18.11 103 ALA A O 1
ATOM 657 N N . ALA A 1 105 ? 50.263 22.989 42.818 1.00 16.36 104 ALA A N 1
ATOM 658 C CA . ALA A 1 105 ? 49.347 22.159 43.595 1.00 17.38 104 ALA A CA 1
ATOM 659 C C . ALA A 1 105 ? 48.914 20.961 42.750 1.00 17.51 104 ALA A C 1
ATOM 660 O O . ALA A 1 105 ? 48.647 19.875 43.276 1.00 18.72 104 ALA A O 1
ATOM 662 N N . VAL A 1 106 ? 48.834 21.171 41.441 1.00 14.91 105 VAL A N 1
ATOM 663 C CA . VAL A 1 106 ? 48.459 20.106 40.524 1.00 16.95 105 VAL A CA 1
ATOM 664 C C . VAL A 1 106 ? 49.616 19.105 40.468 1.00 18.39 105 VAL A C 1
ATOM 665 O O . VAL A 1 106 ? 49.405 17.896 40.585 1.00 20.14 105 VAL A O 1
ATOM 669 N N . PHE A 1 107 ? 50.841 19.605 40.319 1.00 17.52 106 PHE A N 1
ATOM 670 C CA . PHE A 1 107 ? 52.006 18.724 40.273 1.00 18.60 106 PHE A CA 1
ATOM 671 C C . PHE A 1 107 ? 52.130 17.865 41.531 1.00 17.75 106 PHE A C 1
ATOM 672 O O . PHE A 1 107 ? 52.552 16.715 41.456 1.00 16.91 106 PHE A O 1
ATOM 680 N N . ALA A 1 108 ? 51.767 18.421 42.685 1.00 17.64 107 ALA A N 1
ATOM 681 C CA . ALA A 1 108 ? 51.860 17.682 43.947 1.00 17.97 107 ALA A CA 1
ATOM 682 C C . ALA A 1 108 ? 50.639 16.807 44.215 1.00 18.68 107 ALA A C 1
ATOM 683 O O . ALA A 1 108 ? 50.569 16.132 45.241 1.00 21.59 107 ALA A O 1
ATOM 685 N N . GLY A 1 109 ? 49.674 16.826 43.304 1.00 19.22 108 GLY A N 1
ATOM 686 C CA . GLY A 1 109 ? 48.484 16.007 43.478 1.00 20.16 108 GLY A CA 1
ATOM 687 C C . GLY A 1 109 ? 47.496 16.516 44.510 1.00 20.30 108 GLY A C 1
ATOM 688 O O . GLY A 1 109 ? 46.656 15.759 45.003 1.00 20.36 108 GLY A O 1
ATOM 689 N N . VAL A 1 110 ? 47.591 17.797 44.847 1.00 20.37 109 VAL A N 1
ATOM 690 C CA . VAL A 1 110 ? 46.688 18.393 45.826 1.00 19.03 109 VAL A CA 1
ATOM 691 C C . VAL A 1 110 ? 45.340 18.652 45.178 1.00 19.91 109 VAL A C 1
ATOM 692 O O . VAL A 1 110 ? 44.291 18.415 45.778 1.00 21.06 109 VAL A O 1
ATOM 696 N N . LEU A 1 111 ? 45.386 19.141 43.943 1.00 19.82 110 LEU A N 1
ATOM 697 C CA . LEU A 1 111 ? 44.190 19.441 43.174 1.00 20.91 110 LEU A CA 1
ATOM 698 C C . LEU A 1 111 ? 44.342 18.865 41.774 1.00 20.59 110 LEU A C 1
ATOM 699 O O . LEU A 1 111 ? 45.453 18.812 41.239 1.00 18.47 110 LEU A O 1
ATOM 704 N N . ASP A 1 112 ? 43.235 18.435 41.179 1.00 20.12 111 ASP A N 1
ATOM 705 C CA . ASP A 1 112 ? 43.287 17.918 39.819 1.00 23.07 111 ASP A CA 1
ATOM 706 C C . ASP A 1 112 ? 43.268 19.164 38.932 1.00 22.78 111 ASP A C 1
ATOM 707 O O . ASP A 1 112 ? 42.925 20.255 39.399 1.00 21.36 111 ASP A O 1
ATOM 712 N N . ASP A 1 113 ? 43.636 19.026 37.664 1.00 21.47 112 ASP A N 1
ATOM 713 C CA . ASP A 1 113 ? 43.697 20.200 36.798 1.00 23.30 112 ASP A CA 1
ATOM 714 C C . ASP A 1 113 ? 42.424 21.031 36.639 1.00 24.09 112 ASP A C 1
ATOM 715 O O . ASP A 1 113 ? 42.473 22.249 36.796 1.00 26.47 112 ASP A O 1
ATOM 720 N N . THR A 1 114 ? 41.289 20.404 36.349 1.00 24.59 113 THR A N 1
ATOM 721 C CA . THR A 1 114 ? 40.053 21.169 36.171 1.00 25.27 113 THR A CA 1
ATOM 722 C C . THR A 1 114 ? 39.676 21.952 37.426 1.00 23.97 113 THR A C 1
ATOM 723 O O . THR A 1 114 ? 39.211 23.086 37.336 1.00 24.82 113 THR A O 1
ATOM 727 N N . ALA A 1 115 ? 39.870 21.347 38.593 1.00 23.08 114 ALA A N 1
ATOM 728 C CA . ALA A 1 115 ? 39.557 22.018 39.848 1.00 22.53 114 ALA A CA 1
ATOM 729 C C . ALA A 1 115 ? 40.491 23.214 40.038 1.00 22.05 114 ALA A C 1
ATOM 730 O O . ALA A 1 115 ? 40.087 24.262 40.549 1.00 22.10 114 ALA A O 1
ATOM 732 N N . ALA A 1 116 ? 41.744 23.048 39.624 1.00 19.16 115 ALA A N 1
ATOM 733 C CA . ALA A 1 116 ? 42.741 24.106 39.749 1.00 18.43 115 ALA A CA 1
ATOM 734 C C . ALA A 1 116 ? 42.438 25.257 38.795 1.00 18.01 115 ALA A C 1
ATOM 735 O O . ALA A 1 116 ? 42.533 26.422 39.168 1.00 16.56 115 ALA A O 1
ATOM 737 N N . LEU A 1 117 ? 42.078 24.925 37.558 1.00 18.68 116 LEU A N 1
ATOM 738 C CA . LEU A 1 117 ? 41.764 25.940 36.561 1.00 19.18 116 LEU A CA 1
ATOM 739 C C . LEU A 1 117 ? 40.499 26.693 36.964 1.00 19.31 116 LEU A C 1
ATOM 740 O O . LEU A 1 117 ? 40.374 27.888 36.710 1.00 19.99 116 LEU A O 1
ATOM 745 N N . SER A 1 118 ? 39.570 25.989 37.601 1.00 19.99 117 SER A N 1
ATOM 746 C CA . SER A 1 118 ? 38.330 26.604 38.059 1.00 21.19 117 SER A CA 1
ATOM 747 C C . SER A 1 118 ? 38.640 27.569 39.200 1.00 20.85 117 SER A C 1
ATOM 748 O O . SER A 1 118 ? 38.070 28.659 39.287 1.00 21.76 117 SER A O 1
ATOM 751 N N . LEU A 1 119 ? 39.555 27.164 40.072 1.00 20.89 118 LEU A N 1
ATOM 752 C CA . LEU A 1 119 ? 39.952 27.992 41.203 1.00 18.89 118 LEU A CA 1
ATOM 753 C C . LEU A 1 119 ? 40.699 29.242 40.742 1.00 17.28 118 LEU A C 1
ATOM 754 O O . LEU A 1 119 ? 40.447 30.346 41.233 1.00 17.38 118 LEU A O 1
ATOM 759 N N . VAL A 1 120 ? 41.630 29.067 39.808 1.00 17.69 119 VAL A N 1
ATOM 760 C CA . VAL A 1 120 ? 42.419 30.192 39.322 1.00 17.35 119 VAL A CA 1
ATOM 761 C C . VAL A 1 120 ? 41.603 31.145 38.442 1.00 18.99 119 VAL A C 1
ATOM 762 O O . VAL A 1 120 ? 41.902 32.338 38.372 1.00 18.86 119 VAL A O 1
ATOM 766 N N . ARG A 1 121 ? 40.573 30.625 37.777 1.00 17.77 120 ARG A N 1
ATOM 767 C CA . ARG A 1 121 ? 39.708 31.466 36.949 1.00 18.10 120 ARG A CA 1
ATOM 768 C C . ARG A 1 121 ? 39.053 32.431 37.950 1.00 18.18 120 ARG A C 1
ATOM 769 O O . ARG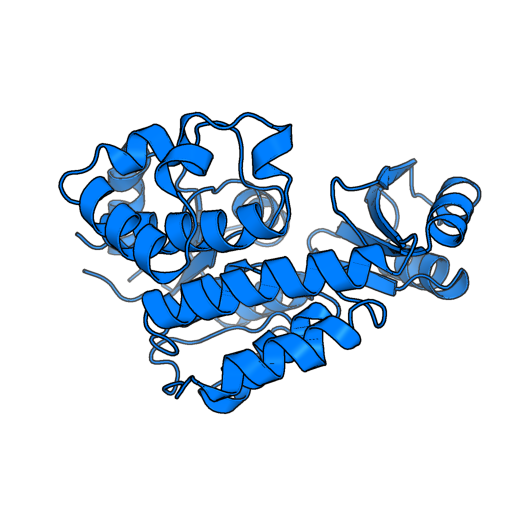 A 1 121 ? 38.981 33.633 37.719 1.00 18.23 120 ARG A O 1
ATOM 777 N N . ARG A 1 122 ? 38.586 31.884 39.071 1.00 17.25 121 ARG A N 1
ATOM 778 C CA . ARG A 1 122 ? 37.955 32.689 40.117 1.00 18.85 121 ARG A CA 1
ATOM 779 C C . ARG A 1 122 ? 38.985 33.611 40.773 1.00 17.05 121 ARG A C 1
ATOM 780 O O . ARG A 1 122 ? 38.676 34.743 41.147 1.00 17.66 121 ARG A O 1
ATOM 788 N N . ARG A 1 123 ? 40.209 33.117 40.918 1.00 16.74 122 ARG A N 1
ATOM 789 C CA . ARG A 1 123 ? 41.277 33.908 41.513 1.00 15.30 122 ARG A CA 1
ATOM 790 C C . ARG A 1 123 ? 41.484 35.172 40.683 1.00 15.83 122 ARG A C 1
ATOM 791 O O . ARG A 1 123 ? 41.502 36.282 41.219 1.00 14.63 122 ARG A O 1
ATOM 799 N N . GLY A 1 124 ? 41.634 34.993 39.375 1.00 14.17 123 GLY A N 1
ATOM 800 C CA . GLY A 1 124 ? 41.856 36.122 38.485 1.00 16.67 123 GLY A CA 1
ATOM 801 C C . GLY A 1 124 ? 40.726 37.135 38.438 1.00 16.13 123 GLY A C 1
ATOM 802 O O . GLY A 1 124 ? 40.968 38.341 38.411 1.00 15.57 123 GLY A O 1
ATOM 803 N N . LEU A 1 125 ? 39.490 36.649 38.407 1.00 16.99 124 LEU A N 1
ATOM 804 C CA . LEU A 1 125 ? 38.332 37.529 38.379 1.00 16.47 124 LEU A CA 1
ATOM 805 C C . LEU A 1 125 ? 38.234 38.284 39.701 1.00 17.53 124 LEU A C 1
ATOM 806 O O . LEU A 1 125 ? 38.038 39.494 39.710 1.00 17.99 124 LEU A O 1
ATOM 811 N N . ALA A 1 126 ? 38.393 37.570 40.815 1.00 17.16 125 ALA A N 1
ATOM 812 C CA . ALA A 1 126 ? 38.304 38.182 42.139 1.00 18.04 125 ALA A CA 1
ATOM 813 C C . ALA A 1 126 ? 39.332 39.279 42.368 1.00 18.34 125 ALA A C 1
ATOM 814 O O . ALA A 1 126 ? 39.018 40.315 42.953 1.00 18.68 125 ALA A O 1
ATOM 816 N N . MET A 1 127 ? 40.565 39.047 41.928 1.00 18.57 126 MET A N 1
ATOM 817 C CA . MET A 1 127 ? 41.621 40.041 42.102 1.00 18.59 126 MET A CA 1
ATOM 818 C C . MET A 1 127 ? 41.396 41.242 41.178 1.00 17.92 126 MET A C 1
ATOM 819 O O . MET A 1 127 ? 41.724 42.373 41.526 1.00 15.47 126 MET A O 1
ATOM 824 N N . ALA A 1 128 ? 40.817 40.997 40.008 1.00 18.69 127 ALA A N 1
ATOM 825 C CA . ALA A 1 128 ? 40.533 42.088 39.081 1.00 19.08 127 ALA A CA 1
ATOM 826 C C . ALA A 1 128 ? 39.470 42.979 39.716 1.00 18.83 127 ALA A C 1
ATOM 827 O O . ALA A 1 128 ? 39.605 44.204 39.747 1.00 17.69 127 ALA A O 1
ATOM 829 N N . GLU A 1 129 ? 38.422 42.347 40.240 1.00 20.79 128 GLU A N 1
ATOM 830 C CA . GLU A 1 129 ? 37.319 43.062 40.877 1.00 21.64 128 GLU A CA 1
ATOM 831 C C . GLU A 1 129 ? 37.783 43.865 42.093 1.00 21.23 128 GLU A C 1
ATOM 832 O O . GLU A 1 129 ? 37.360 45.006 42.295 1.00 20.34 128 GLU A O 1
ATOM 838 N N . ALA A 1 130 ? 38.657 43.271 42.897 1.00 19.53 129 ALA A N 1
ATOM 839 C CA . ALA A 1 130 ? 39.185 43.951 44.073 1.00 20.09 129 ALA A CA 1
ATOM 840 C C . ALA A 1 130 ? 40.001 45.174 43.652 1.00 19.45 129 ALA A C 1
ATOM 841 O O . ALA A 1 130 ? 39.906 46.243 44.255 1.00 19.05 129 ALA A O 1
ATOM 843 N N . ALA A 1 131 ? 40.809 45.007 42.611 1.00 19.72 130 ALA A N 1
ATOM 844 C CA . ALA A 1 131 ? 41.649 46.085 42.105 1.00 20.43 130 ALA A CA 1
ATOM 845 C C . ALA A 1 131 ? 40.815 47.249 41.578 1.00 22.67 130 ALA A C 1
ATOM 846 O O . ALA A 1 131 ? 41.208 48.413 41.708 1.00 22.52 130 ALA A O 1
ATOM 848 N N . ALA A 1 132 ? 39.658 46.927 41.003 1.00 24.33 131 ALA A N 1
ATOM 849 C CA . ALA A 1 132 ? 38.751 47.926 40.432 1.00 27.09 131 ALA A CA 1
ATOM 850 C C . ALA A 1 132 ? 38.153 48.907 41.439 1.00 28.89 131 ALA A C 1
ATOM 851 O O . ALA A 1 132 ? 37.954 50.082 41.127 1.00 29.53 131 ALA A O 1
ATOM 853 N N . VAL A 1 133 ? 37.855 48.432 42.641 1.00 30.32 132 VAL A N 1
ATOM 854 C CA . VAL A 1 133 ? 37.268 49.299 43.654 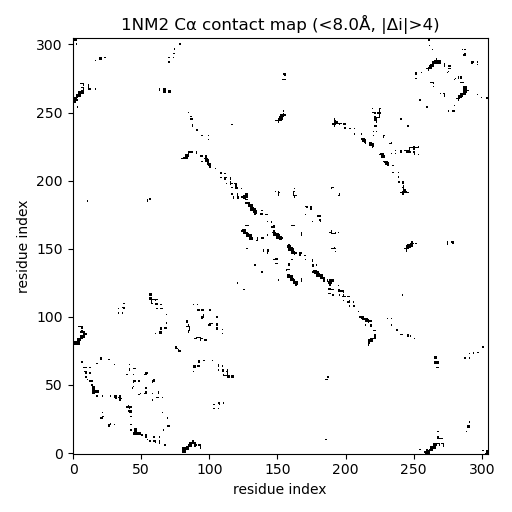1.00 31.74 132 VAL A CA 1
ATOM 855 C C . VAL A 1 133 ? 38.326 50.196 44.282 1.00 32.70 132 VAL A C 1
ATOM 856 O O . VAL A 1 133 ? 38.043 50.950 45.213 1.00 33.38 132 VAL A O 1
ATOM 860 N N . THR A 1 134 ? 39.542 50.122 43.750 1.00 32.57 133 THR A N 1
ATOM 861 C CA . THR A 1 134 ? 40.657 50.898 44.274 1.00 31.91 133 THR A CA 1
ATOM 862 C C . THR A 1 134 ? 41.567 51.430 43.171 1.00 31.35 133 THR A C 1
ATOM 863 O O . THR A 1 134 ? 41.520 50.970 42.033 1.00 33.30 133 THR A O 1
ATOM 867 N N . GLU A 1 135 ? 42.390 52.410 43.522 1.00 29.75 134 GLU A N 1
ATOM 868 C CA . GLU A 1 135 ? 43.376 52.959 42.602 1.00 28.94 134 GLU A CA 1
ATOM 869 C C . GLU A 1 135 ? 44.702 52.560 43.245 1.00 26.18 134 GLU A C 1
ATOM 870 O O . GLU A 1 135 ? 45.286 53.315 44.026 1.00 26.01 134 GLU A O 1
ATOM 876 N N . THR A 1 136 ? 45.152 51.351 42.921 1.00 23.10 135 THR A N 1
ATOM 877 C CA . THR A 1 136 ? 46.379 50.788 43.475 1.00 21.16 135 THR A CA 1
ATOM 878 C C . THR A 1 136 ? 47.244 50.143 42.394 1.00 20.02 135 THR A C 1
ATOM 879 O O . THR A 1 136 ? 46.834 50.024 41.244 1.00 20.26 135 THR A O 1
ATOM 883 N N . GLY A 1 137 ? 48.439 49.711 42.775 1.00 19.16 136 GLY A N 1
ATOM 884 C CA . GLY A 1 137 ? 49.329 49.086 41.816 1.00 17.22 136 GLY A CA 1
ATOM 885 C C . GLY A 1 137 ? 50.551 48.478 42.473 1.00 16.65 136 GLY A C 1
ATOM 886 O O . GLY A 1 137 ? 50.599 48.336 43.693 1.00 17.46 136 GLY A O 1
ATOM 887 N N . MET A 1 138 ? 51.529 48.106 41.653 1.00 16.40 137 MET A N 1
ATOM 888 C CA . MET A 1 138 ? 52.777 47.511 42.129 1.00 17.23 137 MET A CA 1
ATOM 889 C C . MET A 1 138 ? 53.915 48.096 41.310 1.00 17.55 137 MET A C 1
ATOM 890 O O . MET A 1 138 ? 53.753 48.360 40.116 1.00 19.79 137 MET A O 1
ATOM 895 N N . SER A 1 139 ? 55.063 48.294 41.949 1.00 18.51 138 SER A N 1
ATOM 896 C CA . SER A 1 139 ? 56.234 48.829 41.264 1.00 19.23 138 SER A CA 1
ATOM 897 C C . SER A 1 139 ? 57.481 48.125 41.767 1.00 19.17 138 SER A C 1
ATOM 898 O O . SER A 1 139 ? 57.629 47.896 42.964 1.00 20.11 138 SER A O 1
ATOM 901 N N . ALA A 1 140 ? 58.371 47.770 40.847 1.00 19.97 139 ALA A N 1
ATOM 902 C CA . ALA A 1 140 ? 59.612 47.103 41.213 1.00 19.49 139 ALA A CA 1
ATOM 903 C C . ALA A 1 140 ? 60.662 48.157 41.532 1.00 20.95 139 ALA A C 1
ATOM 904 O O . ALA A 1 140 ? 60.681 49.232 40.920 1.00 20.66 139 ALA A O 1
ATOM 906 N N . LEU A 1 141 ? 61.519 47.854 42.503 1.00 19.82 140 LEU A N 1
ATOM 907 C CA . LEU A 1 141 ? 62.592 48.759 42.892 1.00 20.80 140 LEU A CA 1
ATOM 908 C C . LEU A 1 141 ? 63.886 48.217 42.299 1.00 20.73 140 LEU A C 1
ATOM 909 O O . LEU A 1 141 ? 64.298 47.104 42.620 1.00 21.43 140 LEU A O 1
ATOM 914 N N . LEU A 1 142 ? 64.528 48.999 41.438 1.00 19.95 141 LEU A N 1
ATOM 915 C CA . LEU A 1 142 ? 65.770 48.560 40.807 1.00 20.42 141 LEU A CA 1
ATOM 916 C C . LEU A 1 142 ? 66.984 49.158 41.511 1.00 21.16 141 LEU A C 1
ATOM 917 O O . LEU A 1 142 ? 67.215 50.364 41.462 1.00 20.35 141 LEU A O 1
ATOM 922 N N . GLY A 1 143 ? 67.755 48.298 42.165 1.00 22.37 142 GLY A N 1
ATOM 923 C CA . GLY A 1 143 ? 68.927 48.749 42.892 1.00 23.50 142 GLY A CA 1
ATOM 924 C C . GLY A 1 143 ? 68.597 48.929 44.362 1.00 24.02 142 GLY A C 1
ATOM 925 O O . GLY A 1 143 ? 67.455 48.728 44.774 1.00 23.16 142 GLY A O 1
ATOM 926 N N . GLY A 1 144 ? 69.597 49.308 45.154 1.00 23.40 143 GLY A N 1
ATOM 927 C CA . GLY A 1 144 ? 69.383 49.523 46.571 1.00 21.37 143 GLY A CA 1
ATOM 928 C C . GLY A 1 144 ? 69.570 48.276 47.410 1.00 22.09 143 GLY A C 1
ATOM 929 O O . GLY A 1 144 ? 69.910 47.204 46.903 1.00 21.37 143 GLY A O 1
ATOM 930 N N . ASP A 1 145 ? 69.352 48.424 48.710 1.00 21.61 144 ASP A N 1
ATOM 931 C CA . ASP A 1 145 ? 69.477 47.315 49.648 1.00 20.19 144 ASP A CA 1
ATOM 932 C C . ASP A 1 145 ? 68.059 46.873 49.996 1.00 19.35 144 ASP A C 1
ATOM 933 O O . ASP A 1 145 ? 67.199 47.700 50.283 1.00 18.36 144 ASP A O 1
ATOM 938 N N . PRO A 1 146 ? 67.798 45.557 49.969 1.00 20.20 145 PRO A N 1
ATOM 939 C CA . PRO A 1 146 ? 66.466 45.028 50.278 1.00 19.90 145 PRO A CA 1
ATOM 940 C C . PRO A 1 146 ? 65.847 45.415 51.625 1.00 20.37 145 PRO A C 1
ATOM 941 O O . PRO A 1 146 ? 64.666 45.762 51.683 1.00 18.99 145 PRO A O 1
ATOM 945 N N . GLU A 1 147 ? 66.624 45.366 52.703 1.00 19.82 146 GLU A N 1
ATOM 946 C CA . GLU A 1 147 ? 66.084 45.717 54.014 1.00 20.80 146 GLU A CA 1
ATOM 947 C C . GLU A 1 147 ? 65.829 47.222 54.162 1.00 20.61 146 GLU A C 1
ATOM 948 O O . GLU A 1 147 ? 64.805 47.634 54.722 1.00 20.55 146 GLU A O 1
ATOM 954 N N . VAL A 1 148 ? 66.753 48.038 53.662 1.00 19.02 147 VAL A N 1
ATOM 955 C CA . VAL A 1 148 ? 66.594 49.490 53.719 1.00 18.05 147 VAL A CA 1
ATOM 956 C C . VAL A 1 148 ? 65.410 49.883 52.829 1.00 17.67 147 VAL A C 1
ATOM 957 O O . VAL A 1 148 ? 64.617 50.759 53.175 1.00 17.18 147 VAL A O 1
ATOM 961 N N . SER A 1 149 ? 65.297 49.223 51.683 1.00 15.65 148 SER A N 1
ATOM 962 C CA . SER A 1 149 ? 64.209 49.503 50.753 1.00 17.65 148 SER A CA 1
ATOM 963 C C . SER A 1 149 ? 62.862 49.159 51.361 1.00 16.42 148 SER A C 1
ATOM 964 O O . SER A 1 149 ? 61.904 49.914 51.222 1.00 18.83 148 SER A O 1
ATOM 967 N N . VAL A 1 150 ? 62.789 48.014 52.027 1.00 16.42 149 VAL A N 1
ATOM 968 C CA . VAL A 1 150 ? 61.551 47.589 52.666 1.00 16.70 149 VAL A CA 1
ATOM 969 C C . VAL A 1 150 ? 61.170 48.590 53.757 1.00 17.63 149 VAL A C 1
ATOM 970 O O . VAL A 1 150 ? 60.024 49.036 53.831 1.00 16.83 149 VAL A O 1
ATOM 974 N N . ALA A 1 151 ? 62.138 48.949 54.596 1.00 16.72 150 ALA A N 1
ATOM 975 C CA . ALA A 1 151 ? 61.889 49.905 55.673 1.00 15.99 150 ALA A CA 1
ATOM 976 C C . ALA A 1 151 ? 61.315 51.207 55.122 1.00 16.27 150 ALA A C 1
ATOM 977 O O . ALA A 1 151 ? 60.337 51.734 55.642 1.00 17.42 150 ALA A O 1
ATOM 979 N N . HIS A 1 152 ? 61.927 51.717 54.056 1.00 17.06 151 HIS A N 1
ATOM 980 C CA . HIS A 1 152 ? 61.493 52.963 53.438 1.00 17.65 151 HIS A CA 1
ATOM 981 C C . HIS A 1 152 ? 60.093 52.882 52.832 1.00 18.65 151 HIS A C 1
ATOM 982 O O . HIS A 1 152 ? 59.224 53.691 53.164 1.00 18.53 151 HIS A O 1
ATOM 989 N N . LEU A 1 153 ? 59.868 51.919 51.940 1.00 17.67 152 LEU A N 1
ATOM 990 C CA . LEU A 1 153 ? 58.557 51.794 51.312 1.00 18.35 152 LEU A CA 1
ATOM 991 C C . LEU A 1 153 ? 57.453 51.576 52.346 1.00 19.13 152 LEU A C 1
ATOM 992 O O . LEU A 1 153 ? 56.369 52.141 52.219 1.00 17.83 152 LEU A O 1
ATOM 997 N N . GLU A 1 154 ? 57.728 50.769 53.371 1.00 19.33 153 GLU A N 1
ATOM 998 C CA . GLU A 1 154 ? 56.735 50.517 54.409 1.00 21.29 153 GLU A CA 1
ATOM 999 C C . GLU A 1 154 ? 56.447 51.789 55.200 1.00 21.54 153 GLU A C 1
ATOM 1000 O O . GLU A 1 154 ? 55.305 52.036 55.602 1.00 19.31 153 GLU A O 1
ATOM 1006 N N . ARG A 1 155 ? 57.484 52.592 55.423 1.00 22.89 154 ARG A N 1
ATOM 1007 C CA . ARG A 1 155 ? 57.312 53.844 56.151 1.00 24.72 154 ARG A CA 1
ATOM 1008 C C . ARG A 1 155 ? 56.398 54.773 55.362 1.00 23.85 154 ARG A C 1
ATOM 1009 O O . ARG A 1 155 ? 55.702 55.609 55.935 1.00 24.12 154 ARG A O 1
ATOM 1017 N N . LEU A 1 156 ? 56.419 54.632 54.040 1.00 23.53 155 LEU A N 1
ATOM 1018 C CA . LEU A 1 156 ? 55.585 55.454 53.178 1.00 22.69 155 LEU A CA 1
ATOM 1019 C C . LEU A 1 156 ? 54.190 54.861 53.048 1.00 22.17 155 LEU A C 1
ATOM 1020 O O . LEU A 1 156 ? 53.325 55.435 52.388 1.00 22.44 155 LEU A O 1
ATOM 1025 N N . GLY A 1 157 ? 53.974 53.707 53.676 1.00 20.48 156 GLY A N 1
ATOM 1026 C CA . GLY A 1 157 ? 52.657 53.096 53.638 1.00 18.78 156 GLY A CA 1
ATOM 1027 C C . GLY A 1 157 ? 52.478 51.953 52.660 1.00 18.26 156 GLY A C 1
ATOM 1028 O O . GLY A 1 157 ? 51.386 51.394 52.559 1.00 16.33 156 GLY A O 1
ATOM 1029 N N . LEU A 1 158 ? 53.541 51.601 51.945 1.00 15.84 157 LEU A N 1
ATOM 1030 C CA . LEU A 1 158 ? 53.480 50.509 50.981 1.00 17.39 157 LEU A CA 1
ATOM 1031 C C . LEU A 1 158 ? 53.816 49.187 51.666 1.00 17.02 157 LEU A C 1
ATOM 1032 O O . LEU A 1 158 ? 54.288 49.168 52.798 1.00 18.21 157 LEU A O 1
ATOM 1037 N N . THR A 1 159 ? 53.579 48.082 50.971 1.00 16.24 158 THR A N 1
ATOM 1038 C CA . THR A 1 159 ? 53.899 46.776 51.521 1.00 18.98 158 THR A CA 1
ATOM 1039 C C . THR A 1 159 ? 54.820 46.067 50.531 1.00 17.75 158 THR A C 1
ATOM 1040 O O . THR A 1 159 ? 54.724 46.275 49.320 1.00 18.50 158 THR A O 1
ATOM 1044 N N . PRO A 1 160 ? 55.751 45.247 51.033 1.00 18.14 159 PRO A N 1
ATOM 1045 C CA . PRO A 1 160 ? 56.657 44.537 50.127 1.00 19.14 159 PRO A CA 1
ATOM 1046 C C . PRO A 1 160 ? 55.924 43.309 49.586 1.00 18.41 159 PRO A C 1
ATOM 1047 O O . PRO A 1 160 ? 56.119 42.191 50.070 1.00 20.28 159 PRO A O 1
ATOM 1051 N N . ALA A 1 161 ? 55.074 43.540 48.590 1.00 18.27 160 ALA A N 1
ATOM 1052 C CA . ALA A 1 161 ? 54.260 42.497 47.964 1.00 17.39 160 ALA A CA 1
ATOM 1053 C C . ALA A 1 161 ? 55.047 41.328 47.378 1.00 19.12 160 ALA A C 1
ATOM 1054 O O . ALA A 1 161 ? 54.584 40.186 47.392 1.00 20.04 160 ALA A O 1
ATOM 1056 N N . ASN A 1 162 ? 56.230 41.617 46.848 1.00 18.45 161 ASN A N 1
ATOM 1057 C CA . ASN A 1 162 ? 57.084 40.590 46.269 1.00 18.90 161 ASN A CA 1
ATOM 1058 C C . ASN A 1 162 ? 58.493 40.698 46.832 1.00 18.68 161 ASN A C 1
ATOM 1059 O O . ASN A 1 162 ? 59.111 41.760 46.760 1.00 19.04 161 ASN A O 1
ATOM 1064 N N . VAL A 1 163 ? 58.988 39.606 47.402 1.00 17.97 162 VAL A N 1
ATOM 1065 C CA . VAL A 1 163 ? 60.366 39.539 47.893 1.00 18.30 162 VAL A CA 1
ATOM 1066 C C . VAL A 1 163 ? 60.845 38.333 47.094 1.00 18.05 162 VAL A C 1
ATOM 1067 O O . VAL A 1 163 ? 60.689 37.185 47.513 1.00 18.40 162 VAL A O 1
ATOM 1071 N N . ASN A 1 164 ? 61.407 38.609 45.924 1.00 18.04 163 ASN A N 1
ATOM 1072 C CA . ASN A 1 164 ? 61.828 37.560 45.004 1.00 18.85 163 ASN A CA 1
ATOM 1073 C C . ASN A 1 164 ? 63.239 37.010 45.052 1.00 19.54 163 ASN A C 1
ATOM 1074 O O . ASN A 1 164 ? 63.584 36.154 44.240 1.00 20.47 163 ASN A O 1
ATOM 1079 N N . GLY A 1 165 ? 64.049 37.480 45.991 1.00 20.73 164 GLY A N 1
ATOM 1080 C CA . GLY A 1 165 ? 65.409 36.984 46.084 1.00 22.27 164 GLY A CA 1
ATOM 1081 C C . GLY A 1 165 ? 66.348 37.764 45.189 1.00 23.69 164 GLY A C 1
ATOM 1082 O O . GLY A 1 165 ? 65.906 38.569 44.368 1.00 23.60 164 GLY A O 1
ATOM 1083 N N . ALA A 1 166 ? 67.647 37.519 45.337 1.00 23.92 165 ALA A N 1
ATOM 1084 C CA . ALA A 1 166 ? 68.641 38.223 44.544 1.00 25.72 165 ALA A CA 1
ATOM 1085 C C . ALA A 1 166 ? 68.486 39.719 44.805 1.00 27.39 165 ALA A C 1
ATOM 1086 O O . ALA A 1 166 ? 68.801 40.545 43.952 1.00 27.85 165 ALA A O 1
ATOM 1088 N N . GLY A 1 167 ? 67.983 40.046 45.995 1.00 28.00 166 GLY A N 1
ATOM 1089 C CA . GLY A 1 167 ? 67.788 41.432 46.388 1.00 26.99 166 GLY A CA 1
ATOM 1090 C C . GLY A 1 167 ? 66.614 42.153 45.748 1.00 25.68 166 GLY A C 1
ATOM 1091 O O . GLY A 1 167 ? 66.437 43.352 45.966 1.00 26.74 166 GLY A O 1
ATOM 1092 N N . GLN A 1 168 ? 65.802 41.436 44.977 1.00 23.59 167 GLN A N 1
ATOM 1093 C CA . GLN A 1 168 ? 64.661 42.046 44.296 1.00 21.36 167 GLN A CA 1
ATOM 1094 C C . GLN A 1 168 ? 63.439 42.283 45.184 1.00 20.23 167 GLN A C 1
ATOM 1095 O O . GLN A 1 168 ? 62.992 41.384 45.905 1.00 19.80 167 GLN A O 1
ATOM 1101 N N . ILE A 1 169 ? 62.904 43.502 45.110 1.00 18.17 168 ILE A N 1
ATOM 1102 C CA . ILE A 1 169 ? 61.744 43.914 45.899 1.00 16.38 168 ILE A CA 1
ATOM 1103 C C . ILE A 1 169 ? 60.674 44.607 45.044 1.00 16.41 168 ILE A C 1
ATOM 1104 O O . ILE A 1 169 ? 60.982 45.468 44.215 1.00 15.56 168 ILE A O 1
ATOM 1109 N N . VAL A 1 170 ? 59.416 44.232 45.246 1.00 16.92 169 VAL A N 1
ATOM 1110 C CA . VAL A 1 170 ? 58.312 44.872 44.536 1.00 16.28 169 VAL A CA 1
ATOM 1111 C C . VAL A 1 170 ? 57.404 45.518 45.578 1.00 17.32 169 VAL A C 1
ATOM 1112 O O . VAL A 1 170 ? 56.922 44.849 46.498 1.00 17.75 169 VAL A O 1
ATOM 1116 N N . ALA A 1 171 ? 57.184 46.819 45.437 1.00 16.80 170 ALA A N 1
ATOM 1117 C CA . ALA A 1 171 ? 56.332 47.557 46.364 1.00 17.31 170 ALA A CA 1
ATOM 1118 C C . ALA A 1 171 ? 54.913 47.615 45.810 1.00 17.25 170 ALA A C 1
ATOM 1119 O O . ALA A 1 171 ? 54.719 47.605 44.597 1.00 19.31 170 ALA A O 1
ATOM 1121 N N . ALA A 1 172 ? 53.929 47.675 46.702 1.00 15.89 171 ALA A N 1
ATOM 1122 C CA . ALA A 1 172 ? 52.534 47.735 46.298 1.00 16.32 171 ALA A CA 1
ATOM 1123 C C . ALA A 1 172 ? 51.724 48.581 47.271 1.00 16.54 171 ALA A C 1
ATOM 1124 O O . ALA A 1 172 ? 51.972 48.577 48.477 1.00 17.80 171 ALA A O 1
ATOM 1126 N N . GLY A 1 173 ? 50.753 49.304 46.732 1.00 16.41 172 GLY A N 1
ATOM 1127 C CA . GLY A 1 173 ? 49.906 50.150 47.550 1.00 16.54 172 GLY A CA 1
ATOM 1128 C C . GLY A 1 173 ? 49.060 51.021 46.643 1.00 17.23 172 GLY A C 1
ATOM 1129 O O . GLY A 1 173 ? 48.819 50.660 45.484 1.00 16.77 172 GLY A O 1
ATOM 1130 N N . THR A 1 174 ? 48.605 52.161 47.158 1.00 16.75 173 THR A N 1
ATOM 1131 C CA . THR A 1 174 ? 47.788 53.068 46.364 1.00 17.98 173 THR A CA 1
ATOM 1132 C C . THR A 1 174 ? 48.669 53.798 45.359 1.00 19.15 173 THR A C 1
ATOM 1133 O O . THR A 1 174 ? 49.887 53.877 45.527 1.00 18.88 173 THR A O 1
ATOM 1137 N N . MET A 1 175 ? 48.053 54.329 44.310 1.00 20.02 174 MET A N 1
ATOM 1138 C CA . MET A 1 175 ? 48.803 55.055 43.299 1.00 22.50 174 MET A CA 1
ATOM 1139 C C . MET A 1 175 ? 49.478 56.290 43.902 1.00 21.90 174 MET A C 1
ATOM 1140 O O . MET A 1 175 ? 50.565 56.667 43.481 1.00 21.71 174 MET A O 1
ATOM 1145 N N . GLU A 1 176 ? 48.845 56.912 44.894 1.00 24.10 175 GLU A N 1
ATOM 1146 C CA . GLU A 1 176 ? 49.436 58.086 45.539 1.00 24.21 175 GLU A CA 1
ATOM 1147 C C . GLU A 1 176 ? 50.730 57.698 46.251 1.00 22.24 175 GLU A C 1
ATOM 1148 O O . GLU A 1 176 ? 51.741 58.392 46.145 1.00 22.64 175 GLU A O 1
ATOM 1154 N N . GLN A 1 177 ? 50.691 56.589 46.981 1.00 20.19 176 GLN A N 1
ATOM 1155 C CA . GLN A 1 177 ? 51.865 56.115 47.701 1.00 19.05 176 GLN A CA 1
ATOM 1156 C C . GLN A 1 177 ? 52.956 55.696 46.722 1.00 17.58 176 GLN A C 1
ATOM 1157 O O . GLN A 1 177 ? 54.133 56.009 46.919 1.00 18.46 176 GLN A O 1
ATOM 1163 N N . LEU A 1 178 ? 52.571 54.989 45.665 1.00 17.53 177 LEU A N 1
ATOM 1164 C CA . LEU A 1 178 ? 53.546 54.546 44.677 1.00 17.75 177 LEU A CA 1
ATOM 1165 C C . LEU A 1 178 ? 54.226 55.753 44.037 1.00 19.21 177 LEU A C 1
ATOM 1166 O O . LEU A 1 178 ? 55.417 55.712 43.710 1.00 19.21 177 LEU A O 1
ATOM 1171 N N . ALA A 1 179 ? 53.466 56.830 43.864 1.00 19.68 178 ALA A N 1
ATOM 1172 C CA . ALA A 1 179 ? 54.006 58.056 43.281 1.00 19.62 178 ALA A CA 1
ATOM 1173 C C . ALA A 1 179 ? 54.947 58.713 44.293 1.00 20.54 178 ALA A C 1
ATOM 1174 O O . ALA A 1 179 ? 55.995 59.244 43.929 1.00 20.54 178 ALA A O 1
ATOM 1176 N N . ALA A 1 180 ? 54.573 58.670 45.567 1.00 20.69 179 ALA A N 1
ATOM 1177 C CA . ALA A 1 180 ? 55.410 59.253 46.615 1.00 21.54 179 ALA A CA 1
ATOM 1178 C C . ALA A 1 180 ? 56.716 58.476 46.712 1.00 21.75 179 ALA A C 1
ATOM 1179 O O . ALA A 1 180 ? 57.763 59.038 47.042 1.00 21.49 179 ALA A O 1
ATOM 1181 N N . LEU A 1 181 ? 56.647 57.181 46.409 1.00 22.56 180 LEU A N 1
ATOM 1182 C CA . LEU A 1 181 ? 57.817 56.308 46.465 1.00 22.11 180 LEU A CA 1
ATOM 1183 C C . LEU A 1 181 ? 58.791 56.661 45.351 1.00 22.61 180 LEU A C 1
ATOM 1184 O O . LEU A 1 181 ? 60.007 56.603 45.532 1.00 22.27 180 LEU A O 1
ATOM 1189 N N . ASN A 1 182 ? 58.251 57.026 44.194 1.00 23.82 181 ASN A N 1
ATOM 1190 C CA . ASN A 1 182 ? 59.089 57.381 43.055 1.00 25.18 181 ASN A CA 1
ATOM 1191 C C . ASN A 1 182 ? 59.739 58.743 43.242 1.00 24.92 181 ASN A C 1
ATOM 1192 O O . ASN A 1 182 ? 60.859 58.976 42.784 1.00 24.05 181 ASN A O 1
ATOM 1197 N N . GLU A 1 183 ? 59.026 59.644 43.909 1.00 26.19 182 GLU A N 1
ATOM 1198 C CA . GLU A 1 183 ? 59.531 60.987 44.156 1.00 27.53 182 GLU A CA 1
ATOM 1199 C C . GLU A 1 183 ? 60.539 60.965 45.299 1.00 26.45 182 GLU A C 1
ATOM 1200 O O . GLU A 1 183 ? 61.513 61.718 45.299 1.00 27.67 182 GLU A O 1
ATOM 1206 N N . ASP A 1 184 ? 60.299 60.093 46.270 1.00 25.57 183 ASP A N 1
ATOM 1207 C CA . ASP A 1 184 ? 61.196 59.945 47.406 1.00 24.64 183 ASP A CA 1
ATOM 1208 C C . ASP A 1 184 ? 61.600 58.474 47.467 1.00 23.40 183 ASP A C 1
ATOM 1209 O O . ASP A 1 184 ? 61.027 57.681 48.219 1.00 21.46 183 ASP A O 1
ATOM 1214 N N . LYS A 1 185 ? 62.591 58.125 46.655 1.00 22.23 184 LYS A N 1
ATOM 1215 C CA . LYS A 1 185 ? 63.075 56.754 46.561 1.00 21.61 184 LYS A CA 1
ATOM 1216 C C . LYS A 1 185 ? 63.952 56.331 47.729 1.00 21.50 184 LYS A C 1
ATOM 1217 O O . LYS A 1 185 ? 64.557 57.166 48.405 1.00 17.45 184 LYS A O 1
ATOM 1223 N N . PRO A 1 186 ? 64.020 55.014 47.988 1.00 21.14 185 PRO A N 1
ATOM 1224 C CA . PRO A 1 186 ? 64.856 54.528 49.088 1.00 19.99 185 PRO A CA 1
ATOM 1225 C C . PRO A 1 186 ? 66.298 54.751 48.645 1.00 21.27 185 PRO A C 1
ATOM 1226 O O . PRO A 1 186 ? 66.584 54.766 47.444 1.00 20.59 185 PRO A O 1
ATOM 1230 N N . GLU A 1 187 ? 67.195 54.927 49.606 1.00 21.11 186 GLU A N 1
ATOM 1231 C CA . GLU A 1 187 ? 68.604 55.148 49.304 1.00 20.94 186 GLU A CA 1
ATOM 1232 C C . GLU A 1 187 ? 69.153 54.065 48.382 1.00 20.10 186 GLU A C 1
ATOM 1233 O O . GLU A 1 187 ? 68.932 52.876 48.609 1.00 18.19 186 GLU A O 1
ATOM 1239 N N . GLY A 1 188 ? 69.867 54.483 47.340 1.00 20.03 187 GLY A N 1
ATOM 1240 C CA . GLY A 1 188 ? 70.451 53.529 46.413 1.00 19.71 187 GLY A CA 1
ATOM 1241 C C . GLY A 1 188 ? 69.554 53.050 45.286 1.00 18.53 187 GLY A C 1
ATOM 1242 O O . GLY A 1 188 ? 70.050 52.522 44.294 1.00 19.37 187 GLY A O 1
ATOM 1243 N N . VAL A 1 189 ? 68.243 53.212 45.426 1.00 17.12 188 VAL A N 1
ATOM 1244 C CA . VAL A 1 189 ? 67.328 52.777 44.376 1.00 17.19 188 VAL A CA 1
ATOM 1245 C C . VAL A 1 189 ? 67.449 53.732 43.198 1.00 18.08 188 VAL A C 1
ATOM 1246 O O . VAL A 1 189 ? 67.379 54.948 43.365 1.00 16.03 188 VAL A O 1
ATOM 1250 N N . ARG A 1 190 ? 67.641 53.171 42.010 1.00 19.80 189 ARG A N 1
ATOM 1251 C CA . ARG A 1 190 ? 67.788 53.971 40.799 1.00 22.11 189 ARG A CA 1
ATOM 1252 C C . ARG A 1 190 ? 66.445 54.243 40.140 1.00 23.32 189 ARG A C 1
ATOM 1253 O O . ARG A 1 190 ? 66.185 55.349 39.658 1.00 23.59 189 ARG A O 1
ATOM 1261 N N . LYS A 1 191 ? 65.587 53.232 40.133 1.00 23.19 190 LYS A N 1
ATOM 1262 C CA . LYS A 1 191 ? 64.306 53.358 39.464 1.00 25.11 190 LYS A CA 1
ATOM 1263 C C . LYS A 1 191 ? 63.180 52.625 40.177 1.00 24.16 190 LYS A C 1
ATOM 1264 O O . LYS A 1 191 ? 63.385 51.574 40.784 1.00 24.45 190 LYS A O 1
ATOM 1270 N N . VAL A 1 192 ? 61.988 53.202 40.104 1.00 22.99 191 VAL A N 1
ATOM 1271 C CA . VAL A 1 192 ? 60.797 52.600 40.681 1.00 22.73 191 VAL A CA 1
ATOM 1272 C C . VAL A 1 192 ? 59.915 52.371 39.461 1.00 22.83 191 VAL A C 1
ATOM 1273 O O . VAL A 1 192 ? 59.265 53.290 38.961 1.00 23.88 191 VAL A O 1
ATOM 1277 N N . VAL A 1 193 ? 59.920 51.138 38.972 1.00 22.04 192 VAL A N 1
ATOM 1278 C CA . VAL A 1 193 ? 59.173 50.791 37.773 1.00 22.68 192 VAL A CA 1
ATOM 1279 C C . VAL A 1 193 ? 57.816 50.154 38.019 1.00 21.79 192 VAL A C 1
ATOM 1280 O O . VAL A 1 193 ? 57.718 49.069 38.594 1.00 21.64 192 VAL A O 1
ATOM 1284 N N . PRO A 1 194 ? 56.745 50.826 37.578 1.00 22.57 193 PRO A N 1
ATOM 1285 C CA . PRO A 1 194 ? 55.391 50.296 37.760 1.00 24.12 193 PRO A CA 1
ATOM 1286 C C . PRO A 1 194 ? 55.173 49.033 36.933 1.00 24.17 193 PRO A C 1
ATOM 1287 O O . PRO A 1 194 ? 55.552 48.973 35.764 1.00 24.68 193 PRO A O 1
ATOM 1291 N N . LEU A 1 195 ? 54.576 48.023 37.558 1.00 23.58 194 LEU A N 1
ATOM 1292 C CA . LEU A 1 195 ? 54.301 46.750 36.903 1.00 23.54 194 LEU A CA 1
ATOM 1293 C C . LEU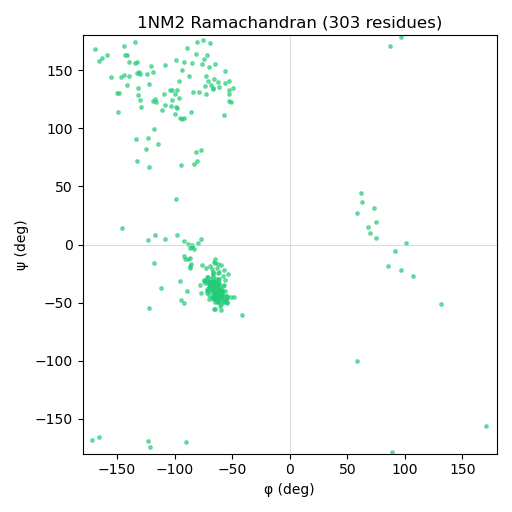 A 1 195 ? 52.984 46.802 36.137 1.00 21.85 194 LEU A C 1
ATOM 1294 O O . LEU A 1 195 ? 52.100 47.603 36.455 1.00 19.55 194 LEU A O 1
ATOM 1299 N N . LYS A 1 196 ? 52.859 45.940 35.131 1.00 19.88 195 LYS A N 1
ATOM 1300 C CA . LYS A 1 196 ? 51.650 45.892 34.317 1.00 22.40 195 LYS A CA 1
ATOM 1301 C C . LYS A 1 196 ? 50.580 45.037 34.996 1.00 22.15 195 LYS A C 1
ATOM 1302 O O . LYS A 1 196 ? 50.249 43.943 34.532 1.00 23.44 195 LYS A O 1
ATOM 1308 N N . VAL A 1 197 ? 50.046 45.545 36.101 1.00 19.81 196 VAL A N 1
ATOM 1309 C CA . VAL A 1 197 ? 49.016 44.841 36.853 1.00 21.16 196 VAL A CA 1
ATOM 1310 C C . VAL A 1 197 ? 47.876 45.792 37.187 1.00 21.26 196 VAL A C 1
ATOM 1311 O O . VAL A 1 197 ? 48.067 47.007 37.248 1.00 21.97 196 VAL A O 1
ATOM 1315 N N . ALA A 1 198 ? 46.701 45.221 37.428 1.00 20.46 197 ALA A N 1
ATOM 1316 C CA . ALA A 1 198 ? 45.505 45.990 37.740 1.00 20.18 197 ALA A CA 1
ATOM 1317 C C . ALA A 1 198 ? 45.511 46.650 39.114 1.00 19.99 197 ALA A C 1
ATOM 1318 O O . ALA A 1 198 ? 44.855 47.675 39.315 1.00 19.41 197 ALA A O 1
ATOM 1320 N N . GLY A 1 199 ? 46.223 46.067 40.072 1.00 18.25 198 GLY A N 1
ATOM 1321 C CA . GLY A 1 199 ? 46.229 46.665 41.393 1.00 17.32 198 GLY A CA 1
ATOM 1322 C C . GLY A 1 199 ? 47.299 46.167 42.345 1.00 18.36 198 GLY A C 1
ATOM 1323 O O . GLY A 1 199 ? 48.263 45.519 41.941 1.00 17.50 198 GLY A O 1
ATOM 1324 N N . ALA A 1 200 ? 47.119 46.490 43.622 1.00 16.41 199 ALA A N 1
ATOM 1325 C CA . ALA A 1 200 ? 48.059 46.097 44.657 1.00 17.66 199 ALA A CA 1
ATOM 1326 C C . ALA A 1 200 ? 47.838 44.651 45.084 1.00 16.67 199 ALA A C 1
ATOM 1327 O O . ALA A 1 200 ? 47.336 44.387 46.176 1.00 15.55 199 ALA A O 1
ATOM 1329 N N . PHE A 1 201 ? 48.208 43.714 44.214 1.00 17.31 200 PHE A N 1
ATOM 1330 C CA . PHE A 1 201 ? 48.062 42.299 44.531 1.00 16.00 200 PHE A CA 1
ATOM 1331 C C . PHE A 1 201 ? 48.989 42.015 45.701 1.00 15.80 200 PHE A C 1
ATOM 1332 O O . PHE A 1 201 ? 49.968 42.733 45.905 1.00 14.61 200 PHE A O 1
ATOM 1340 N N . HIS A 1 202 ? 48.666 40.981 46.470 1.00 14.79 201 HIS A N 1
ATOM 1341 C CA . HIS A 1 202 ? 49.458 40.576 47.621 1.00 16.34 201 HIS A CA 1
ATOM 1342 C C . HIS A 1 202 ? 49.558 41.607 48.739 1.00 17.77 201 HIS A C 1
ATOM 1343 O O . HIS A 1 202 ? 50.593 41.736 49.393 1.00 17.58 201 HIS A O 1
ATOM 1350 N N . THR A 1 203 ? 48.454 42.319 48.955 1.00 18.55 202 THR A N 1
ATOM 1351 C CA . THR A 1 203 ? 48.336 43.321 50.014 1.00 19.59 202 THR A CA 1
ATOM 1352 C C . THR A 1 203 ? 46.898 43.237 50.528 1.00 19.89 202 THR A C 1
ATOM 1353 O O . THR A 1 203 ? 46.052 42.552 49.935 1.00 18.58 202 THR A O 1
ATOM 1357 N N . ARG A 1 204 ? 46.624 43.939 51.624 1.00 20.22 203 ARG A N 1
ATOM 1358 C CA . ARG A 1 204 ? 45.294 43.950 52.222 1.00 19.13 203 ARG A CA 1
ATOM 1359 C C . ARG A 1 204 ? 44.248 44.467 51.240 1.00 19.06 203 ARG A C 1
ATOM 1360 O O . ARG A 1 204 ? 43.043 44.281 51.443 1.00 16.31 203 ARG A O 1
ATOM 1368 N N . HIS A 1 205 ? 44.699 45.140 50.187 1.00 17.05 204 HIS A N 1
ATOM 1369 C CA . HIS A 1 205 ? 43.760 45.648 49.201 1.00 19.54 204 HIS A CA 1
ATOM 1370 C C . HIS A 1 205 ? 43.049 44.502 48.484 1.00 18.39 204 HIS A C 1
ATOM 1371 O O . HIS A 1 205 ? 42.056 44.722 47.798 1.00 18.00 204 HIS A O 1
ATOM 1378 N N . MET A 1 206 ? 43.557 43.282 48.659 1.00 18.29 205 MET A N 1
ATOM 1379 C CA . MET A 1 206 ? 42.959 42.091 48.042 1.00 17.21 205 MET A CA 1
ATOM 1380 C C . MET A 1 206 ? 42.049 41.346 49.020 1.00 17.95 205 MET A C 1
ATOM 1381 O O . MET A 1 206 ? 41.584 40.242 48.724 1.00 16.30 205 MET A O 1
ATOM 1386 N N . ALA A 1 207 ? 41.803 41.946 50.183 1.00 17.57 206 ALA A N 1
ATOM 1387 C CA . ALA A 1 207 ? 40.953 41.332 51.199 1.00 18.19 206 ALA A CA 1
ATOM 1388 C C . ALA A 1 207 ? 39.635 40.822 50.625 1.00 19.08 206 ALA A C 1
ATOM 1389 O O . ALA A 1 207 ? 39.212 39.707 50.934 1.00 19.10 206 ALA A O 1
ATOM 1391 N N . PRO A 1 208 ? 38.962 41.629 49.784 1.00 20.46 207 PRO A N 1
ATOM 1392 C CA . PRO A 1 208 ? 37.695 41.157 49.217 1.00 20.27 207 PRO A CA 1
ATOM 1393 C C . PRO A 1 208 ? 37.888 39.988 48.251 1.00 20.04 207 PRO A C 1
ATOM 1394 O O . PRO A 1 208 ? 36.954 39.232 47.998 1.00 17.58 207 PRO A O 1
ATOM 1398 N N . ALA A 1 209 ? 39.100 39.841 47.717 1.00 19.12 208 ALA A N 1
ATOM 1399 C CA . ALA A 1 209 ? 39.400 38.741 46.802 1.00 18.94 208 ALA A CA 1
ATOM 1400 C C . ALA A 1 209 ? 39.510 37.438 47.607 1.00 18.93 208 ALA A C 1
ATOM 1401 O O . ALA A 1 209 ? 39.199 36.357 47.107 1.00 19.85 208 ALA A O 1
ATOM 1403 N N . VAL A 1 210 ? 39.956 37.544 48.856 1.00 19.42 209 VAL A N 1
ATOM 1404 C CA . VAL A 1 210 ? 40.072 36.372 49.723 1.00 17.49 209 VAL A CA 1
ATOM 1405 C C . VAL A 1 210 ? 38.675 35.804 49.964 1.00 18.03 209 VAL A C 1
ATOM 1406 O O . VAL A 1 210 ? 38.456 34.593 49.870 1.00 15.50 209 VAL A O 1
ATOM 1410 N N . ASP A 1 211 ? 37.728 36.686 50.273 1.00 18.33 210 ASP A N 1
ATOM 1411 C CA . ASP A 1 211 ? 36.357 36.257 50.530 1.00 20.46 210 ASP A CA 1
ATOM 1412 C C . ASP A 1 211 ? 35.794 35.509 49.322 1.00 20.42 210 ASP A C 1
ATOM 1413 O O . ASP A 1 211 ? 35.247 34.414 49.462 1.00 19.76 210 ASP A O 1
ATOM 1418 N N . LYS A 1 212 ? 35.941 36.096 48.137 1.00 19.85 211 LYS A N 1
ATOM 1419 C CA . LYS A 1 212 ? 35.441 35.480 46.913 1.00 19.31 211 LYS A CA 1
ATOM 1420 C C . LYS A 1 212 ? 36.174 34.184 46.574 1.00 20.34 211 LYS A C 1
ATOM 1421 O O . LYS A 1 212 ? 35.551 33.201 46.171 1.00 19.78 211 LYS A O 1
ATOM 1427 N N . LEU A 1 213 ? 37.496 34.179 46.734 1.00 18.90 212 LEU A N 1
ATOM 1428 C CA . LEU A 1 213 ? 38.281 32.990 46.431 1.00 18.97 212 LEU A CA 1
ATOM 1429 C C . LEU A 1 213 ? 37.976 31.861 47.416 1.00 19.42 212 LEU A C 1
ATOM 1430 O O . LEU A 1 213 ? 38.012 30.684 47.048 1.00 18.31 212 LEU A O 1
ATOM 1435 N N . ALA A 1 214 ? 37.681 32.219 48.665 1.00 19.02 213 ALA A N 1
ATOM 1436 C CA . ALA A 1 214 ? 37.345 31.224 49.684 1.00 18.91 213 ALA A CA 1
ATOM 1437 C C . ALA A 1 214 ? 36.045 30.510 49.312 1.00 18.71 213 ALA A C 1
ATOM 1438 O O . ALA A 1 214 ? 35.891 29.319 49.583 1.00 18.56 213 ALA A O 1
ATOM 1440 N N . GLU A 1 215 ? 35.107 31.240 48.708 1.00 18.21 214 GLU A N 1
ATOM 1441 C CA . GLU A 1 215 ? 33.838 30.638 48.299 1.00 20.40 214 GLU A CA 1
ATOM 1442 C C . GLU A 1 215 ? 34.089 29.578 47.231 1.00 18.41 214 GLU A C 1
ATOM 1443 O O . GLU A 1 215 ? 33.499 28.504 47.265 1.00 19.25 214 GLU A O 1
ATOM 1449 N N . ALA A 1 216 ? 34.969 29.881 46.283 1.00 18.20 215 ALA A N 1
ATOM 1450 C CA . ALA A 1 216 ? 35.286 28.926 45.227 1.00 18.44 215 ALA A CA 1
ATOM 1451 C C . ALA A 1 216 ? 35.996 27.704 45.817 1.00 19.36 215 ALA A C 1
ATOM 1452 O O . ALA A 1 216 ? 35.794 26.574 45.364 1.00 18.04 215 ALA A O 1
ATOM 1454 N N . ALA A 1 217 ? 36.824 27.933 46.830 1.00 19.16 216 ALA A N 1
ATOM 1455 C CA . ALA A 1 217 ? 37.561 26.846 47.471 1.00 21.65 216 ALA A CA 1
ATOM 1456 C C . ALA A 1 217 ? 36.630 25.860 48.182 1.00 22.70 216 ALA A C 1
ATOM 1457 O O . ALA A 1 217 ? 37.040 24.746 48.517 1.00 23.27 216 ALA A O 1
ATOM 1459 N N . LYS A 1 218 ? 35.383 26.270 48.407 1.00 22.93 217 LYS A N 1
ATOM 1460 C CA . LYS A 1 218 ? 34.395 25.414 49.074 1.00 25.84 217 LYS A CA 1
ATOM 1461 C C . LYS A 1 218 ? 34.008 24.206 48.229 1.00 27.44 217 LYS A C 1
ATOM 1462 O O . LYS A 1 218 ? 33.680 23.145 48.761 1.00 29.07 217 LYS A O 1
ATOM 1468 N N . ALA A 1 219 ? 34.026 24.379 46.913 1.00 27.85 218 ALA A N 1
ATOM 1469 C CA . ALA A 1 219 ? 33.654 23.308 45.997 1.00 30.03 218 ALA A CA 1
ATOM 1470 C C . ALA A 1 219 ? 34.778 22.308 45.786 1.00 30.99 218 ALA A C 1
ATOM 1471 O O . ALA A 1 219 ? 34.631 21.354 45.020 1.00 31.51 218 ALA A O 1
ATOM 1473 N N . LEU A 1 220 ? 35.898 22.525 46.466 1.00 31.14 219 LEU A N 1
ATOM 1474 C CA . LEU A 1 220 ? 37.048 21.646 46.318 1.00 31.56 219 LEU A CA 1
ATOM 1475 C C . LEU A 1 220 ? 37.299 20.764 47.531 1.00 31.75 219 LEU A C 1
ATOM 1476 O O . LEU A 1 220 ? 36.915 21.091 48.655 1.00 32.01 219 LEU A O 1
ATOM 1481 N N . THR A 1 221 ? 37.946 19.636 47.275 1.00 30.69 220 THR A N 1
ATOM 1482 C CA . THR A 1 221 ? 38.322 18.688 48.310 1.00 31.07 220 THR A CA 1
ATOM 1483 C C . THR A 1 221 ? 39.775 18.374 47.980 1.00 30.06 220 THR A C 1
ATOM 1484 O O . THR A 1 221 ? 40.063 17.474 47.191 1.00 29.91 220 THR A O 1
ATOM 1488 N N . PRO A 1 222 ? 40.712 19.138 48.565 1.00 28.11 221 PRO A N 1
ATOM 1489 C CA . PRO A 1 222 ? 42.149 18.969 48.346 1.00 27.11 221 PRO A CA 1
ATOM 1490 C C . PRO A 1 222 ? 42.741 17.719 48.978 1.00 27.22 221 PRO A C 1
ATOM 1491 O O . PRO A 1 222 ? 42.373 17.337 50.088 1.00 28.58 221 PRO A O 1
ATOM 1495 N N . ALA A 1 223 ? 43.658 17.082 48.261 1.00 25.26 222 ALA A N 1
ATOM 1496 C CA . ALA A 1 223 ? 44.324 15.897 48.774 1.00 24.34 222 ALA A CA 1
ATOM 1497 C C . ALA A 1 223 ? 45.682 16.323 49.330 1.00 23.81 222 ALA A C 1
ATOM 1498 O O . ALA A 1 223 ? 46.197 17.388 48.981 1.00 22.33 222 ALA A O 1
ATOM 1500 N N . ASP A 1 224 ? 46.250 15.504 50.205 1.00 22.70 223 ASP A N 1
ATOM 1501 C CA . ASP A 1 224 ? 47.558 15.802 50.764 1.00 22.80 223 ASP A CA 1
ATOM 1502 C C . ASP A 1 224 ? 48.580 15.736 49.637 1.00 21.32 223 ASP A C 1
ATOM 1503 O O . ASP A 1 224 ? 48.479 14.898 48.747 1.00 20.86 223 ASP A O 1
ATOM 1508 N N . PRO A 1 225 ? 49.571 16.635 49.650 1.00 21.70 224 PRO A N 1
ATOM 1509 C CA . PRO A 1 225 ? 50.587 16.626 48.593 1.00 20.65 224 PRO A CA 1
ATOM 1510 C C . PRO A 1 225 ? 51.386 15.323 48.564 1.00 21.73 224 PRO A C 1
ATOM 1511 O O . PRO A 1 225 ? 51.795 14.816 49.607 1.00 18.57 224 PRO A O 1
ATOM 1515 N N . LYS A 1 226 ? 51.599 14.783 47.367 1.00 22.47 225 LYS A N 1
ATOM 1516 C CA . LYS A 1 226 ? 52.347 13.534 47.209 1.00 24.26 225 LYS A CA 1
ATOM 1517 C C . LYS A 1 226 ? 53.827 13.835 47.000 1.00 24.90 225 LYS A C 1
ATOM 1518 O O . LYS A 1 226 ? 54.672 12.941 47.049 1.00 25.88 225 LYS A O 1
ATOM 1524 N N . VAL A 1 227 ? 54.120 15.106 46.749 1.00 23.82 226 VAL A N 1
ATOM 1525 C CA . VAL A 1 227 ? 55.480 15.576 46.538 1.00 23.19 226 VAL A CA 1
ATOM 1526 C C . VAL A 1 227 ? 55.640 16.801 47.434 1.00 22.99 226 VAL A C 1
ATOM 1527 O O . VAL A 1 227 ? 54.667 17.518 47.681 1.00 21.88 226 VAL A O 1
ATOM 1531 N N . THR A 1 228 ? 56.853 17.036 47.924 1.00 22.14 227 THR A N 1
ATOM 1532 C CA . THR A 1 228 ? 57.109 18.180 48.792 1.00 21.77 227 THR A CA 1
ATOM 1533 C C . THR A 1 228 ? 56.610 19.467 48.133 1.00 21.1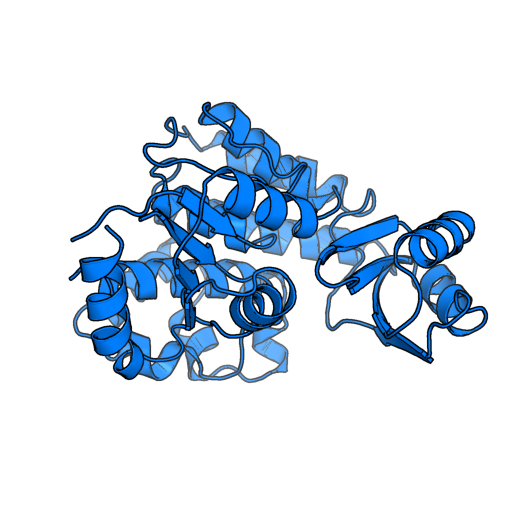0 227 THR A C 1
ATOM 1534 O O . THR A 1 228 ? 57.007 19.797 47.016 1.00 20.99 227 THR A O 1
ATOM 1538 N N . TYR A 1 229 ? 55.736 20.183 48.833 1.00 20.00 228 TYR A N 1
ATOM 1539 C CA . TYR A 1 229 ? 55.158 21.426 48.325 1.00 18.68 228 TYR A CA 1
ATOM 1540 C C . TYR A 1 229 ? 55.678 22.625 49.129 1.00 17.97 228 TYR A C 1
ATOM 1541 O O . TYR A 1 229 ? 55.408 22.739 50.324 1.00 19.25 228 TYR A O 1
ATOM 1550 N N . VAL A 1 230 ? 56.414 23.515 48.467 1.00 17.89 229 VAL A N 1
ATOM 1551 C CA . VAL A 1 230 ? 56.981 24.698 49.118 1.00 17.68 229 VAL A CA 1
ATOM 1552 C C . VAL A 1 230 ? 56.073 25.904 48.897 1.00 18.00 229 VAL A C 1
ATOM 1553 O O . VAL A 1 230 ? 55.764 26.252 47.755 1.00 17.03 229 VAL A O 1
ATOM 1557 N N . SER A 1 231 ? 55.678 26.552 49.992 1.00 16.98 230 SER A N 1
ATOM 1558 C CA . SER A 1 231 ? 54.759 27.695 49.953 1.00 16.88 230 SER A CA 1
ATOM 1559 C C . SER A 1 231 ? 55.336 29.117 49.956 1.00 16.66 230 SER A C 1
ATOM 1560 O O . SER A 1 231 ? 56.292 29.421 50.677 1.00 16.88 230 SER A O 1
ATOM 1563 N N . ASN A 1 232 ? 54.708 29.984 49.156 1.00 16.75 231 ASN A N 1
ATOM 1564 C CA . ASN A 1 232 ? 55.081 31.397 49.011 1.00 17.64 231 ASN A CA 1
ATOM 1565 C C . ASN A 1 232 ? 54.985 32.216 50.294 1.00 17.00 231 ASN A C 1
ATOM 1566 O O . ASN A 1 232 ? 55.694 33.205 50.462 1.00 17.03 231 ASN A O 1
ATOM 1571 N N . LYS A 1 233 ? 54.069 31.831 51.172 1.00 16.43 232 LYS A N 1
ATOM 1572 C CA . LYS A 1 233 ? 53.854 32.558 52.420 1.00 19.50 232 LYS A CA 1
ATOM 1573 C C . LYS A 1 233 ? 55.106 32.734 53.267 1.00 17.57 232 LYS A C 1
ATOM 1574 O O . LYS A 1 233 ? 55.428 33.839 53.698 1.00 17.40 232 LYS A O 1
ATOM 1580 N N . ASP A 1 234 ? 55.811 31.637 53.496 1.00 17.76 233 ASP A N 1
ATOM 1581 C CA . ASP A 1 234 ? 56.986 31.655 54.346 1.00 19.24 233 ASP A CA 1
ATOM 1582 C C . ASP A 1 234 ? 58.072 30.686 53.879 1.00 19.75 233 ASP A C 1
ATOM 1583 O O . ASP A 1 234 ? 58.996 30.382 54.628 1.00 20.52 233 ASP A O 1
ATOM 1588 N N . GLY A 1 235 ? 57.947 30.190 52.652 1.00 20.21 234 GLY A N 1
ATOM 1589 C CA . GLY A 1 235 ? 58.935 29.263 52.126 1.00 20.38 234 GLY A CA 1
ATOM 1590 C C . GLY A 1 235 ? 58.964 27.901 52.805 1.00 21.35 234 GLY A C 1
ATOM 1591 O O . GLY A 1 235 ? 59.921 27.142 52.640 1.00 20.51 234 GLY A O 1
ATOM 1592 N N . ARG A 1 236 ? 57.924 27.570 53.560 1.00 20.66 235 ARG A N 1
ATOM 1593 C CA . ARG A 1 236 ? 57.891 26.279 54.241 1.00 22.84 235 ARG A CA 1
ATOM 1594 C C . ARG A 1 236 ? 57.206 25.179 53.434 1.00 21.86 235 ARG A C 1
ATOM 1595 O O . ARG A 1 236 ? 56.394 25.445 52.547 1.00 20.44 235 ARG A O 1
ATOM 1603 N N . ALA A 1 237 ? 57.547 23.937 53.750 1.00 20.89 236 ALA A N 1
ATOM 1604 C CA . ALA A 1 237 ? 56.939 22.799 53.087 1.00 22.75 236 ALA A CA 1
ATOM 1605 C C . ALA A 1 237 ? 55.629 22.543 53.829 1.00 23.09 236 ALA A C 1
ATOM 1606 O O . ALA A 1 237 ? 55.610 22.501 55.062 1.00 24.20 236 ALA A O 1
ATOM 1608 N N . VAL A 1 238 ? 54.537 22.389 53.087 1.00 22.95 237 VAL A N 1
ATOM 1609 C CA . VAL A 1 238 ? 53.235 22.149 53.700 1.00 22.89 237 VAL A CA 1
ATOM 1610 C C . VAL A 1 238 ? 52.815 20.706 53.442 1.00 24.00 237 VAL A C 1
ATOM 1611 O O . VAL A 1 238 ? 52.679 20.285 52.293 1.00 22.88 237 VAL A O 1
ATOM 1615 N N . ALA A 1 239 ? 52.605 19.949 54.514 1.00 23.92 238 ALA A N 1
ATOM 1616 C CA . ALA A 1 239 ? 52.232 18.543 54.389 1.00 24.39 238 ALA A CA 1
ATOM 1617 C C . ALA A 1 239 ? 50.738 18.271 54.240 1.00 22.81 238 ALA A C 1
ATOM 1618 O O . ALA A 1 239 ? 50.348 17.214 53.749 1.00 23.41 238 ALA A O 1
ATOM 1620 N N . SER A 1 240 ? 49.910 19.227 54.647 1.00 21.91 239 SER A N 1
ATOM 1621 C CA . SER A 1 240 ? 48.456 19.078 54.587 1.00 21.31 239 SER A CA 1
ATOM 1622 C C . SER A 1 240 ? 47.786 19.718 53.374 1.00 21.42 239 SER A C 1
ATOM 1623 O O . SER A 1 240 ? 48.052 20.875 53.052 1.00 21.07 239 SER A O 1
ATOM 1626 N N . GLY A 1 241 ? 46.898 18.962 52.727 1.00 19.58 240 GLY A N 1
ATOM 1627 C CA . GLY A 1 241 ? 46.184 19.459 51.564 1.00 18.85 240 GLY A CA 1
ATOM 1628 C C . GLY A 1 241 ? 45.275 20.642 51.868 1.00 20.15 240 GLY A C 1
ATOM 1629 O O . GLY A 1 241 ? 45.160 21.566 51.057 1.00 19.19 240 GLY A O 1
ATOM 1630 N N . THR A 1 242 ? 44.617 20.619 53.024 1.00 18.23 241 THR A N 1
ATOM 1631 C CA . THR A 1 242 ? 43.741 21.720 53.411 1.00 18.77 241 THR A CA 1
ATOM 1632 C C . THR A 1 242 ? 44.584 22.954 53.745 1.00 17.69 241 THR A C 1
ATOM 1633 O O . THR A 1 242 ? 44.176 24.081 53.459 1.00 18.07 241 THR A O 1
ATOM 1637 N N . GLU A 1 243 ? 45.760 22.747 54.338 1.00 15.18 242 GLU A N 1
ATOM 1638 C CA . GLU A 1 243 ? 46.634 23.875 54.658 1.00 17.15 242 GLU A CA 1
ATOM 1639 C C . GLU A 1 243 ? 47.195 24.470 53.366 1.00 17.31 242 GLU A C 1
ATOM 1640 O O . GLU A 1 243 ? 47.431 25.682 53.277 1.00 17.66 242 GLU A O 1
ATOM 1646 N N . VAL A 1 244 ? 47.397 23.621 52.359 1.00 17.18 243 VAL A N 1
ATOM 1647 C CA . VAL A 1 244 ? 47.889 24.089 51.069 1.00 15.87 243 VAL A CA 1
ATOM 1648 C C . VAL A 1 244 ? 46.825 25.006 50.462 1.00 16.53 243 VAL A C 1
ATOM 1649 O O . VAL A 1 244 ? 47.117 26.122 50.025 1.00 17.60 243 VAL A O 1
ATOM 1653 N N . LEU A 1 245 ? 45.586 24.527 50.444 1.00 17.55 244 LEU A N 1
ATOM 1654 C CA . LEU A 1 245 ? 44.477 25.296 49.899 1.00 17.14 244 LEU A CA 1
ATOM 1655 C C . LEU A 1 245 ? 44.217 26.594 50.666 1.00 18.16 244 LEU A C 1
ATOM 1656 O O . LEU A 1 245 ? 43.973 27.644 50.058 1.00 19.54 244 LEU A O 1
ATOM 1661 N N . ASP A 1 246 ? 44.258 26.534 51.994 1.00 18.23 245 ASP A N 1
ATOM 1662 C CA . ASP A 1 246 ? 44.018 27.732 52.789 1.00 17.96 245 ASP A CA 1
ATOM 1663 C C . ASP A 1 246 ? 45.091 28.772 52.484 1.00 18.38 245 ASP A C 1
ATOM 1664 O O . ASP A 1 246 ? 44.794 29.964 52.384 1.00 16.68 245 ASP A O 1
ATOM 1669 N N . ARG A 1 247 ? 46.334 28.318 52.330 1.00 17.38 246 ARG A N 1
ATOM 1670 C CA . ARG A 1 247 ? 47.437 29.219 52.019 1.00 17.30 246 ARG A CA 1
ATOM 1671 C C . ARG A 1 247 ? 47.247 29.875 50.648 1.00 18.21 246 ARG A C 1
ATOM 1672 O O . ARG A 1 247 ? 47.505 31.071 50.490 1.00 19.10 246 ARG A O 1
ATOM 1680 N N . LEU A 1 248 ? 46.797 29.097 49.663 1.00 17.27 247 LEU A N 1
ATOM 1681 C CA . LEU A 1 248 ? 46.555 29.619 48.316 1.00 17.07 247 LEU A CA 1
ATOM 1682 C C . LEU A 1 248 ? 45.517 30.741 48.364 1.00 17.33 247 LEU A C 1
ATOM 1683 O O . LEU A 1 248 ? 45.694 31.795 47.755 1.00 16.63 247 LEU A O 1
ATOM 1688 N N . VAL A 1 249 ? 44.430 30.502 49.088 1.00 16.46 248 VAL A N 1
ATOM 1689 C CA . VAL A 1 249 ? 43.358 31.485 49.199 1.00 17.85 248 VAL A CA 1
ATOM 1690 C C . VAL A 1 249 ? 43.826 32.770 49.880 1.00 18.89 248 VAL A C 1
ATOM 1691 O O . VAL A 1 249 ? 43.486 33.870 49.445 1.00 20.18 248 VAL A O 1
ATOM 1695 N N . GLY A 1 250 ? 44.610 32.620 50.942 1.00 19.71 249 GLY A N 1
ATOM 1696 C CA . GLY A 1 250 ? 45.112 33.774 51.668 1.00 18.81 249 GLY A CA 1
ATOM 1697 C C . GLY A 1 250 ? 46.228 34.526 50.966 1.00 18.14 249 GLY A C 1
ATOM 1698 O O . GLY A 1 250 ? 46.342 35.740 51.131 1.00 17.93 249 GLY A O 1
ATOM 1699 N N . GLN A 1 251 ? 47.040 33.819 50.178 1.00 16.77 250 GLN A N 1
ATOM 1700 C CA . GLN A 1 251 ? 48.164 34.431 49.469 1.00 16.79 250 GLN A CA 1
ATOM 1701 C C . GLN A 1 251 ? 47.826 35.591 48.540 1.00 15.95 250 GLN A C 1
ATOM 1702 O O . GLN A 1 251 ? 48.700 36.398 48.230 1.00 16.82 250 GLN A O 1
ATOM 1708 N N . VAL A 1 252 ? 46.583 35.687 48.081 1.00 16.41 251 VAL A N 1
ATOM 1709 C CA . VAL A 1 252 ? 46.238 36.792 47.189 1.00 15.88 251 VAL A CA 1
ATOM 1710 C C . VAL A 1 252 ? 46.410 38.119 47.926 1.00 15.12 251 VAL A C 1
ATOM 1711 O O . VAL A 1 252 ? 46.561 39.171 47.296 1.00 15.43 251 VAL A O 1
ATOM 1715 N N . ALA A 1 253 ? 46.403 38.065 49.258 1.00 13.45 252 ALA A N 1
ATOM 1716 C CA . ALA A 1 253 ? 46.552 39.277 50.066 1.00 14.71 252 ALA A CA 1
ATOM 1717 C C . ALA A 1 253 ? 47.803 39.302 50.948 1.00 16.58 252 ALA A C 1
ATOM 1718 O O . ALA A 1 253 ? 47.967 40.196 51.788 1.00 17.75 252 ALA A O 1
ATOM 1720 N N . ASN A 1 254 ? 48.683 38.325 50.761 1.00 15.99 253 ASN A N 1
ATOM 1721 C CA . ASN A 1 254 ? 49.916 38.239 51.539 1.00 17.24 253 ASN A CA 1
ATOM 1722 C C . ASN A 1 254 ? 51.130 38.339 50.612 1.00 15.45 253 ASN A C 1
ATOM 1723 O O . ASN A 1 254 ? 51.080 37.905 49.464 1.00 15.92 253 ASN A O 1
ATOM 1728 N N . PRO A 1 255 ? 52.241 38.908 51.107 1.00 15.49 254 PRO A N 1
ATOM 1729 C CA . PRO A 1 255 ? 53.466 39.049 50.305 1.00 14.69 254 PRO A CA 1
ATOM 1730 C C . PRO A 1 255 ? 53.971 37.704 49.762 1.00 15.20 254 PRO A C 1
ATOM 1731 O O . PRO A 1 255 ? 53.789 36.662 50.395 1.00 14.15 254 PRO A O 1
ATOM 1735 N N . VAL A 1 256 ? 54.608 37.735 48.594 1.00 15.95 255 VAL A N 1
ATOM 1736 C CA . VAL A 1 256 ? 55.167 36.529 47.988 1.00 16.07 255 VAL A CA 1
ATOM 1737 C C . VAL A 1 256 ? 56.633 36.428 48.417 1.00 16.89 255 VAL A C 1
ATOM 1738 O O . VAL A 1 256 ? 57.474 37.207 47.967 1.00 14.74 255 VAL A O 1
ATOM 1742 N N . ARG A 1 257 ? 56.938 35.477 49.293 1.00 14.00 256 ARG A N 1
ATOM 1743 C CA . ARG A 1 257 ? 58.309 35.310 49.750 1.00 14.93 256 ARG A CA 1
ATOM 1744 C C . ARG A 1 257 ? 59.030 34.260 48.922 1.00 14.36 256 ARG A C 1
ATOM 1745 O O . ARG A 1 257 ? 59.357 33.179 49.418 1.00 14.55 256 ARG A O 1
ATOM 1753 N N . TRP A 1 258 ? 59.273 34.584 47.657 1.00 13.26 257 TRP A N 1
ATOM 1754 C CA . TRP A 1 258 ? 59.963 33.660 46.766 1.00 15.30 257 TRP A CA 1
ATOM 1755 C C . TRP A 1 258 ? 61.402 33.489 47.240 1.00 16.81 257 TRP A C 1
ATOM 1756 O O . TRP A 1 258 ? 62.031 32.457 46.991 1.00 18.19 257 TRP A O 1
ATOM 1767 N N . ASP A 1 259 ? 61.917 34.503 47.934 1.00 16.60 258 ASP A N 1
ATOM 1768 C CA . ASP A 1 259 ? 63.272 34.441 48.466 1.00 17.83 258 ASP A CA 1
ATOM 1769 C C . ASP A 1 259 ? 63.399 33.245 49.416 1.00 17.78 258 ASP A C 1
ATOM 1770 O O . ASP A 1 259 ? 64.359 32.469 49.346 1.00 18.02 258 ASP A O 1
ATOM 1775 N N . LEU A 1 260 ? 62.418 33.096 50.299 1.00 17.13 259 LEU A N 1
ATOM 1776 C CA . LEU A 1 260 ? 62.418 32.003 51.264 1.00 17.28 259 LEU A CA 1
ATOM 1777 C C . LEU A 1 260 ? 62.189 30.654 50.594 1.00 16.67 259 LEU A C 1
ATOM 1778 O O . LEU A 1 260 ? 62.655 29.627 51.078 1.00 17.75 259 LEU A O 1
ATOM 1783 N N . CYS A 1 261 ? 61.457 30.653 49.488 1.00 18.16 260 CYS A N 1
ATOM 1784 C CA . CYS A 1 261 ? 61.214 29.410 48.779 1.00 17.14 260 CYS A CA 1
ATOM 1785 C C . CYS A 1 261 ? 62.553 28.891 48.244 1.00 17.67 260 CYS A C 1
ATOM 1786 O O . CYS A 1 261 ? 62.842 27.696 48.330 1.00 18.00 260 CYS A O 1
ATOM 1789 N N . MET A 1 262 ? 63.372 29.788 47.702 1.00 18.22 261 MET A N 1
ATOM 1790 C CA . MET A 1 262 ? 64.674 29.388 47.174 1.00 18.63 261 MET A CA 1
ATOM 1791 C C . MET A 1 262 ? 65.607 28.950 48.299 1.00 19.17 261 MET A C 1
ATOM 1792 O O . MET A 1 262 ? 66.423 28.050 48.108 1.00 20.14 261 MET A O 1
ATOM 1797 N N . GLU A 1 263 ? 65.488 29.584 49.466 1.00 19.53 262 GLU A N 1
ATOM 1798 C CA . GLU A 1 263 ? 66.306 29.210 50.619 1.00 21.34 262 GLU A CA 1
ATOM 1799 C C . GLU A 1 263 ? 65.961 27.768 50.998 1.00 20.35 262 GLU A C 1
ATOM 1800 O O . GLU A 1 263 ? 66.829 26.976 51.357 1.00 18.99 262 GLU A O 1
ATOM 1806 N N . THR A 1 264 ? 64.677 27.436 50.917 1.00 20.15 263 THR A N 1
ATOM 1807 C CA . THR A 1 264 ? 64.217 26.092 51.237 1.00 18.73 263 THR A CA 1
ATOM 1808 C C . THR A 1 264 ? 64.730 25.085 50.202 1.00 19.43 263 THR A C 1
ATOM 1809 O O . THR A 1 264 ? 65.090 23.956 50.552 1.00 19.01 263 THR A O 1
ATOM 1813 N N . PHE A 1 265 ? 64.778 25.487 48.935 1.00 19.11 264 PHE A N 1
ATOM 1814 C CA . PHE A 1 265 ? 65.284 24.589 47.890 1.00 19.80 264 PHE A CA 1
ATOM 1815 C C . PHE A 1 265 ? 66.732 24.229 48.272 1.00 21.56 264 PHE A C 1
ATOM 1816 O O . PHE A 1 265 ? 67.169 23.090 48.108 1.00 20.91 264 PHE A O 1
ATOM 1824 N N . LYS A 1 266 ? 67.467 25.215 48.784 1.00 22.40 265 LYS A N 1
ATOM 1825 C CA . LYS A 1 266 ? 68.850 25.003 49.205 1.00 25.19 265 LYS A CA 1
ATOM 1826 C C . LYS A 1 266 ? 68.883 23.994 50.343 1.00 26.64 265 LYS A C 1
ATOM 1827 O O . LYS A 1 266 ? 69.656 23.033 50.320 1.00 26.79 265 LYS A O 1
ATOM 1833 N N . GLU A 1 267 ? 68.046 24.228 51.349 1.00 27.96 266 GLU A N 1
ATOM 1834 C CA . GLU A 1 267 ? 67.967 23.343 52.502 1.00 29.78 266 GLU A CA 1
ATOM 1835 C C . GLU A 1 267 ? 67.628 21.921 52.064 1.00 28.84 266 GLU A C 1
ATOM 1836 O O . GLU A 1 267 ? 67.988 20.958 52.736 1.00 29.44 266 GLU A O 1
ATOM 1842 N N . LEU A 1 268 ? 66.938 21.793 50.934 1.00 27.39 267 LEU A N 1
ATOM 1843 C CA . LEU A 1 268 ? 66.561 20.481 50.415 1.00 26.17 267 LEU A CA 1
ATOM 1844 C C . LEU A 1 268 ? 67.670 19.896 49.539 1.00 24.60 267 LEU A C 1
ATOM 1845 O O . LEU A 1 268 ? 67.556 18.772 49.053 1.00 23.55 267 LEU A O 1
ATOM 1850 N N . GLY A 1 269 ? 68.734 20.663 49.332 1.00 23.70 268 GLY A N 1
ATOM 1851 C CA . GLY A 1 269 ? 69.842 20.192 48.514 1.00 25.88 268 GLY A CA 1
ATOM 1852 C C . GLY A 1 269 ? 69.553 20.152 47.020 1.00 26.82 268 GLY A C 1
ATOM 1853 O O . GLY A 1 269 ? 70.089 19.309 46.298 1.00 26.56 268 GLY A O 1
ATOM 1854 N N . VAL A 1 270 ? 68.710 21.066 46.551 1.00 26.55 269 VAL A N 1
ATOM 1855 C CA . VAL A 1 270 ? 68.351 21.133 45.136 1.00 25.08 269 VAL A CA 1
ATOM 1856 C C . VAL A 1 270 ? 69.585 21.103 44.227 1.00 24.86 269 VAL A C 1
ATOM 1857 O O . VAL A 1 270 ? 70.568 21.802 44.481 1.00 25.62 269 VAL A O 1
ATOM 1861 N N . THR A 1 271 ? 69.533 20.291 43.174 1.00 23.40 270 THR A N 1
ATOM 1862 C CA . THR A 1 271 ? 70.646 20.191 42.229 1.00 23.83 270 THR A CA 1
ATOM 1863 C C . THR A 1 271 ? 70.229 20.623 40.823 1.00 24.04 270 THR A C 1
ATOM 1864 O O . THR A 1 271 ? 71.075 20.896 39.969 1.00 24.90 270 THR A O 1
ATOM 1868 N N . ALA A 1 272 ? 68.922 20.690 40.589 1.00 21.95 271 ALA A N 1
ATOM 1869 C CA . ALA A 1 272 ? 68.395 21.103 39.296 1.00 20.68 271 ALA A CA 1
ATOM 1870 C C . ALA A 1 272 ? 66.985 21.667 39.433 1.00 20.56 271 ALA A C 1
ATOM 1871 O O . ALA A 1 272 ? 66.197 21.198 40.253 1.00 19.65 271 ALA A O 1
ATOM 1873 N N . ILE A 1 273 ? 66.685 22.680 38.627 1.00 20.30 272 ILE A N 1
ATOM 1874 C CA . ILE A 1 273 ? 65.369 23.311 38.619 1.00 21.22 272 ILE A CA 1
ATOM 1875 C C . ILE A 1 273 ? 64.865 23.458 37.190 1.00 21.77 272 ILE A C 1
ATOM 1876 O O . ILE A 1 273 ? 65.570 23.969 36.313 1.00 20.30 272 ILE A O 1
ATOM 1881 N N . ILE A 1 274 ? 63.644 22.992 36.965 1.00 20.58 273 ILE A N 1
ATOM 1882 C CA . ILE A 1 274 ? 63.006 23.097 35.665 1.00 20.91 273 ILE A CA 1
ATOM 1883 C C . ILE A 1 274 ? 61.772 23.969 35.868 1.00 20.21 273 ILE A C 1
ATOM 1884 O O . ILE A 1 274 ? 60.951 23.700 36.745 1.00 20.79 273 ILE A O 1
ATOM 1889 N N . GLU A 1 275 ? 61.667 25.034 35.084 1.00 19.10 274 GLU A N 1
ATOM 1890 C CA . GLU A 1 275 ? 60.525 25.936 35.161 1.00 18.10 274 GLU A CA 1
ATOM 1891 C C . GLU A 1 275 ? 59.598 25.607 33.988 1.00 18.25 274 GLU A C 1
ATOM 1892 O O . GLU A 1 275 ? 60.024 25.617 32.833 1.00 16.82 274 GLU A O 1
ATOM 1898 N N . VAL A 1 276 ? 58.337 25.300 34.276 1.00 16.99 275 VAL A N 1
ATOM 1899 C CA . VAL A 1 276 ? 57.404 24.959 33.208 1.00 16.99 275 VAL A CA 1
ATOM 1900 C C . VAL A 1 276 ? 57.070 26.166 32.338 1.00 17.89 275 VAL A C 1
ATOM 1901 O O . VAL A 1 276 ? 57.474 27.290 32.633 1.00 18.25 275 VAL A O 1
ATOM 1905 N N . CYS A 1 277 ? 56.340 25.926 31.256 1.00 17.96 276 CYS A N 1
ATOM 1906 C CA . CYS A 1 277 ? 55.965 26.988 30.333 1.00 18.28 276 CYS A CA 1
ATOM 1907 C C . CYS A 1 277 ? 54.978 27.962 30.966 1.00 17.88 276 CYS A C 1
ATOM 1908 O O . CYS A 1 277 ? 54.032 27.552 31.639 1.00 19.49 276 CYS A O 1
ATOM 1911 N N . PRO A 1 278 ? 55.175 29.273 30.755 1.00 18.34 277 PRO A N 1
ATOM 1912 C CA . PRO A 1 278 ? 56.235 29.929 29.981 1.00 18.22 277 PRO A CA 1
ATOM 1913 C C . PRO A 1 278 ? 57.415 30.284 30.887 1.00 18.69 277 PRO A C 1
ATOM 1914 O O . PRO A 1 278 ? 57.320 31.187 31.716 1.00 17.91 277 PRO A O 1
ATOM 1918 N N . GLY A 1 279 ? 58.524 29.571 30.720 1.00 18.50 278 GLY A N 1
ATOM 1919 C CA . GLY A 1 279 ? 59.685 29.800 31.560 1.00 18.39 278 GLY A CA 1
ATOM 1920 C C . GLY A 1 279 ? 60.584 30.967 31.213 1.00 19.07 278 GLY A C 1
ATOM 1921 O O . GLY A 1 279 ? 60.410 31.631 30.188 1.00 18.94 278 GLY A O 1
ATOM 1922 N N . GLY A 1 280 ? 61.561 31.206 32.084 1.00 18.71 279 GLY A N 1
ATOM 1923 C CA . GLY A 1 280 ? 62.499 32.291 31.877 1.00 20.09 279 GLY A CA 1
ATOM 1924 C C . GLY A 1 280 ? 62.677 33.167 33.108 1.00 19.01 279 GLY A C 1
ATOM 1925 O O . GLY A 1 280 ? 63.801 33.404 33.547 1.00 18.96 279 GLY A O 1
ATOM 1926 N N . THR A 1 281 ? 61.570 33.635 33.675 1.00 18.03 280 THR A N 1
ATOM 1927 C CA . THR A 1 281 ? 61.615 34.504 34.846 1.00 18.91 280 THR A CA 1
ATOM 1928 C C . THR A 1 281 ? 62.171 33.837 36.106 1.00 17.88 280 THR A C 1
ATOM 1929 O O . THR A 1 281 ? 63.120 34.343 36.705 1.00 19.63 280 THR A O 1
ATOM 1933 N N . LEU A 1 282 ? 61.594 32.712 36.516 1.00 17.97 281 LEU A N 1
ATOM 1934 C CA . LEU A 1 282 ? 62.083 32.037 37.719 1.00 18.80 281 LEU A CA 1
ATOM 1935 C C . LEU A 1 282 ? 63.474 31.451 37.485 1.00 19.27 281 LEU A C 1
ATOM 1936 O O . LEU A 1 282 ? 64.296 31.398 38.398 1.00 21.13 281 LEU A O 1
ATOM 1941 N N . THR A 1 283 ? 63.742 31.025 36.256 1.00 20.46 282 THR A N 1
ATOM 1942 C CA . THR A 1 283 ? 65.049 30.468 35.913 1.00 22.40 282 THR A CA 1
ATOM 1943 C C . THR A 1 283 ? 66.112 31.561 36.035 1.00 21.29 282 THR A C 1
ATOM 1944 O O . THR A 1 283 ? 67.221 31.309 36.501 1.00 22.09 282 THR A O 1
ATOM 1948 N N . GLY A 1 284 ? 65.764 32.772 35.616 1.00 19.32 283 GLY A N 1
ATOM 1949 C CA . GLY A 1 284 ? 66.699 33.879 35.714 1.00 21.65 283 GLY A CA 1
ATOM 1950 C C . GLY A 1 284 ? 67.042 34.164 37.168 1.00 21.38 283 GLY A C 1
ATOM 1951 O O . GLY A 1 284 ? 68.196 34.446 37.506 1.00 21.18 283 GLY A O 1
ATOM 1952 N N . LEU A 1 285 ? 66.037 34.083 38.035 1.00 20.44 284 LEU A N 1
ATOM 1953 C CA . LEU A 1 285 ? 66.237 34.320 39.462 1.00 20.45 284 LEU A CA 1
ATOM 1954 C C . LEU A 1 285 ? 67.117 33.230 40.066 1.00 21.02 284 LEU A C 1
ATOM 1955 O O . LEU A 1 285 ? 68.000 33.505 40.883 1.00 21.46 284 LEU A O 1
ATOM 1960 N N . ALA A 1 286 ? 66.877 31.991 39.653 1.00 21.90 285 ALA A N 1
ATOM 1961 C CA . ALA A 1 286 ? 67.640 30.861 40.159 1.00 23.29 285 ALA A CA 1
ATOM 1962 C C . ALA A 1 286 ? 69.122 30.987 39.805 1.00 24.30 285 ALA A C 1
ATOM 1963 O O . ALA A 1 286 ? 69.987 30.683 40.627 1.00 24.77 285 ALA A O 1
ATOM 1965 N N . LYS A 1 287 ? 69.412 31.438 38.588 1.00 25.57 286 LYS A N 1
ATOM 1966 C CA . LYS A 1 287 ? 70.798 31.588 38.151 1.00 27.75 286 LYS A CA 1
ATOM 1967 C C . LYS A 1 287 ? 71.550 32.593 39.015 1.00 28.38 286 LYS A C 1
ATOM 1968 O O . LYS A 1 287 ? 72.780 32.558 39.106 1.00 29.11 286 LYS A O 1
ATOM 1974 N N . ARG A 1 288 ? 70.808 33.489 39.653 1.00 29.07 287 ARG A N 1
ATOM 1975 C CA . ARG A 1 288 ? 71.415 34.496 40.510 1.00 29.67 287 ARG A CA 1
ATOM 1976 C C . ARG A 1 288 ? 71.509 34.057 41.964 1.00 28.41 287 ARG A C 1
ATOM 1977 O O . ARG A 1 288 ? 72.575 34.137 42.573 1.00 28.96 287 ARG A O 1
ATOM 1985 N N . ALA A 1 289 ? 70.397 33.581 42.515 1.00 26.26 288 ALA A N 1
ATOM 1986 C CA . ALA A 1 289 ? 70.353 33.165 43.910 1.00 26.21 288 ALA A CA 1
ATOM 1987 C C . ALA A 1 289 ? 70.781 31.724 44.196 1.00 26.00 288 ALA A C 1
ATOM 1988 O O . ALA A 1 289 ? 71.101 31.389 45.334 1.00 28.40 288 ALA A O 1
ATOM 1990 N N . LEU A 1 290 ? 70.788 30.870 43.181 1.00 25.71 289 LEU A N 1
ATOM 1991 C CA . LEU A 1 290 ? 71.161 29.476 43.394 1.00 25.03 289 LEU A CA 1
ATOM 1992 C C . LEU A 1 290 ? 72.337 29.026 42.531 1.00 25.26 289 LEU A C 1
ATOM 1993 O O . LEU A 1 290 ? 72.188 28.179 41.647 1.00 23.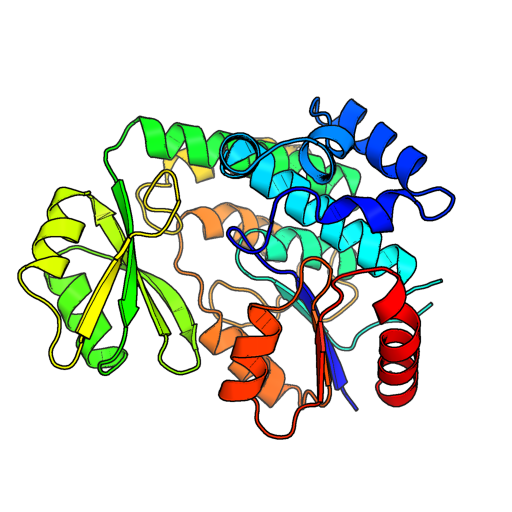06 289 LEU A O 1
ATOM 1998 N N . PRO A 1 291 ? 73.533 29.582 42.790 1.00 25.88 290 PRO A N 1
ATOM 1999 C CA . PRO A 1 291 ? 74.720 29.212 42.014 1.00 25.22 290 PRO A CA 1
ATOM 2000 C C . PRO A 1 291 ? 75.057 27.731 42.173 1.00 25.98 290 PRO A C 1
ATOM 2001 O O . PRO A 1 291 ? 74.944 27.175 43.265 1.00 25.15 290 PRO A O 1
ATOM 2005 N N . GLY A 1 292 ? 75.461 27.093 41.077 1.00 26.24 291 GLY A N 1
ATOM 2006 C CA . GLY A 1 292 ? 75.801 25.684 41.132 1.00 26.23 291 GLY A CA 1
ATOM 2007 C C . GLY A 1 292 ? 74.625 24.772 40.835 1.00 27.33 291 GLY A C 1
ATOM 2008 O O . GLY A 1 292 ? 74.785 23.552 40.750 1.00 28.64 291 GLY A O 1
ATOM 2009 N N . VAL A 1 293 ? 73.441 25.358 40.677 1.00 25.85 292 VAL A N 1
ATOM 2010 C CA . VAL A 1 293 ? 72.237 24.586 40.382 1.00 24.33 292 VAL A CA 1
ATOM 2011 C C . VAL A 1 293 ? 71.909 24.645 38.890 1.00 23.87 292 VAL A C 1
ATOM 2012 O O . VAL A 1 293 ? 71.874 25.729 38.305 1.00 23.04 292 VAL A O 1
ATOM 2016 N N . LYS A 1 294 ? 71.684 23.489 38.271 1.00 22.80 293 LYS A N 1
ATOM 2017 C CA . LYS A 1 294 ? 71.350 23.464 36.849 1.00 25.41 293 LYS A CA 1
ATOM 2018 C C . LYS A 1 294 ? 69.921 23.956 36.694 1.00 24.95 293 LYS A C 1
ATOM 2019 O O . LYS A 1 294 ? 69.043 23.579 37.470 1.00 25.81 293 LYS A O 1
ATOM 2025 N N . THR A 1 295 ? 69.689 24.808 35.705 1.00 23.46 294 THR A N 1
ATOM 2026 C CA . THR A 1 295 ? 68.354 25.342 35.474 1.00 23.37 294 THR A CA 1
ATOM 2027 C C . THR A 1 295 ? 67.961 25.192 34.012 1.00 23.17 294 THR A C 1
ATOM 2028 O O . THR A 1 295 ? 68.808 25.265 33.118 1.00 22.66 294 THR A O 1
ATOM 2032 N N . LEU A 1 296 ? 66.673 24.976 33.775 1.00 21.70 295 LEU A N 1
ATOM 2033 C CA . LEU A 1 296 ? 66.162 24.844 32.418 1.00 21.43 295 LEU A CA 1
ATOM 2034 C C . LEU A 1 296 ? 64.740 25.383 32.381 1.00 21.96 295 LEU A C 1
ATOM 2035 O O . LEU A 1 296 ? 63.907 25.028 33.219 1.00 22.66 295 LEU A O 1
ATOM 2040 N N . ALA A 1 297 ? 64.470 26.253 31.415 1.00 20.01 296 ALA A N 1
ATOM 2041 C CA . ALA A 1 297 ? 63.145 26.833 31.266 1.00 19.89 296 ALA A CA 1
ATOM 2042 C C . ALA A 1 297 ? 62.468 26.260 30.027 1.00 20.07 296 ALA A C 1
ATOM 2043 O O . ALA A 1 297 ? 63.056 26.233 28.944 1.00 19.27 296 ALA A O 1
ATOM 2045 N N . LEU A 1 298 ? 61.241 25.781 30.194 1.00 20.63 297 LEU A N 1
ATOM 2046 C CA . LEU A 1 298 ? 60.481 25.242 29.074 1.00 21.43 297 LEU A CA 1
ATOM 2047 C C . LEU A 1 298 ? 59.757 26.389 28.382 1.00 21.87 297 LEU A C 1
ATOM 2048 O O . LEU A 1 298 ? 58.880 27.024 28.969 1.00 22.87 297 LEU A O 1
ATOM 2053 N N . LYS A 1 299 ? 60.136 26.669 27.140 1.00 22.00 298 LYS A N 1
ATOM 2054 C CA . LYS A 1 299 ? 59.489 27.732 26.387 1.00 21.63 298 LYS A CA 1
ATOM 2055 C C . LYS A 1 299 ? 58.675 27.154 25.233 1.00 21.34 298 LYS A C 1
ATOM 2056 O O . LYS A 1 299 ? 57.584 27.641 24.935 1.00 20.99 298 LYS A O 1
ATOM 2062 N N . THR A 1 300 ? 59.197 26.105 24.598 1.00 20.87 299 THR A N 1
ATOM 2063 C CA . THR A 1 300 ? 58.496 25.440 23.494 1.00 20.32 299 THR A CA 1
ATOM 2064 C C . THR A 1 300 ? 58.760 23.938 23.573 1.00 20.11 299 THR A C 1
ATOM 2065 O O . THR A 1 300 ? 59.684 23.498 24.256 1.00 21.46 299 THR A O 1
ATOM 2069 N N . PRO A 1 301 ? 57.944 23.130 22.879 1.00 19.99 300 PRO A N 1
ATOM 2070 C CA . PRO A 1 301 ? 58.117 21.673 22.889 1.00 20.26 300 PRO A CA 1
ATOM 2071 C C . PRO A 1 301 ? 59.536 21.233 22.514 1.00 20.90 300 PRO A C 1
ATOM 2072 O O . PRO A 1 301 ? 59.983 20.154 22.903 1.00 20.87 300 PRO A O 1
ATOM 2076 N N . ASP A 1 302 ? 60.236 22.073 21.758 1.00 21.78 301 ASP A N 1
ATOM 2077 C CA . ASP A 1 302 ? 61.601 21.774 21.333 1.00 22.40 301 ASP A CA 1
ATOM 2078 C C . ASP A 1 302 ? 62.559 21.731 22.524 1.00 22.80 301 ASP A C 1
ATOM 2079 O O . ASP A 1 302 ? 63.675 21.225 22.411 1.00 23.43 301 ASP A O 1
ATOM 2084 N N . ASP A 1 303 ? 62.122 22.260 23.664 1.00 22.59 302 ASP A N 1
ATOM 2085 C CA . ASP A 1 303 ? 62.943 22.272 24.876 1.00 23.62 302 ASP A CA 1
ATOM 2086 C C . ASP A 1 303 ? 62.784 20.972 25.671 1.00 24.07 302 ASP A C 1
ATOM 2087 O O . ASP A 1 303 ? 63.549 20.704 26.594 1.00 24.31 302 ASP A O 1
ATOM 2092 N N . LEU A 1 304 ? 61.792 20.165 25.302 1.00 24.43 303 LEU A N 1
ATOM 2093 C CA . LEU A 1 304 ? 61.500 18.913 26.004 1.00 24.74 303 LEU A CA 1
ATOM 2094 C C . LEU A 1 304 ? 62.608 17.861 26.085 1.00 26.53 303 LEU A C 1
ATOM 2095 O O . LEU A 1 304 ? 62.829 17.285 27.149 1.00 25.28 303 LEU A O 1
ATOM 2100 N N . ASP A 1 305 ? 63.293 17.595 24.976 1.00 26.96 304 ASP A N 1
ATOM 2101 C CA . ASP A 1 305 ? 64.372 16.607 24.986 1.00 28.18 304 ASP A CA 1
ATOM 2102 C C . ASP A 1 305 ? 65.436 16.944 26.028 1.00 27.28 304 ASP A C 1
ATOM 2103 O O . ASP A 1 305 ? 65.843 16.084 26.810 1.00 25.59 304 ASP A O 1
ATOM 2108 N N . ALA A 1 306 ? 65.882 18.196 26.042 1.00 25.92 305 ALA A N 1
ATOM 2109 C CA . ALA A 1 306 ? 66.883 18.628 27.010 1.00 25.59 305 ALA A CA 1
ATOM 2110 C C . ALA A 1 306 ? 66.320 18.496 28.428 1.00 25.03 305 ALA A C 1
ATOM 2111 O O . ALA A 1 306 ? 67.041 18.153 29.366 1.00 23.69 305 ALA A O 1
ATOM 2113 N N . ALA A 1 307 ? 65.030 18.773 28.582 1.00 23.30 306 ALA A N 1
ATOM 2114 C CA . ALA A 1 307 ? 64.392 18.672 29.888 1.00 23.28 306 ALA A CA 1
ATOM 2115 C C . ALA A 1 307 ? 64.367 17.221 30.357 1.00 24.14 306 ALA A C 1
ATOM 2116 O O . ALA A 1 307 ? 64.655 16.934 31.517 1.00 25.24 306 ALA A O 1
ATOM 2118 N N . ARG A 1 308 ? 64.018 16.308 29.454 1.00 26.75 307 ARG A N 1
ATOM 2119 C CA . ARG A 1 308 ? 63.963 14.887 29.789 1.00 28.58 307 ARG A CA 1
ATOM 2120 C C . ARG A 1 308 ? 65.324 14.396 30.283 1.00 29.32 307 ARG A C 1
ATOM 2121 O O . ARG A 1 308 ? 65.403 13.602 31.222 1.00 27.51 307 ARG A O 1
ATOM 2129 N N . GLU A 1 309 ? 66.393 14.868 29.646 1.00 29.73 308 GLU A N 1
ATOM 2130 C CA . GLU A 1 309 ? 67.740 14.468 30.043 1.00 31.87 308 GLU A CA 1
ATOM 2131 C C . GLU A 1 309 ? 68.007 14.938 31.466 1.00 31.04 308 GLU A C 1
ATOM 2132 O O . GLU A 1 309 ? 68.544 14.197 32.293 1.00 30.52 308 GLU A O 1
ATOM 2138 N N . LEU A 1 310 ? 67.627 16.180 31.745 1.00 30.52 309 LEU A N 1
ATOM 2139 C CA . LEU A 1 310 ? 67.828 16.756 33.063 1.00 29.05 309 LEU A CA 1
ATOM 2140 C C . LEU A 1 310 ? 67.015 15.980 34.095 1.00 29.76 309 LEU A C 1
ATOM 2141 O O . LEU A 1 310 ? 67.496 15.696 35.193 1.00 28.82 309 LEU A O 1
ATOM 2146 N N . VAL A 1 311 ? 65.781 15.637 33.740 1.00 29.23 310 VAL A N 1
ATOM 2147 C CA . VAL A 1 311 ? 64.930 14.878 34.644 1.00 29.88 310 VAL A CA 1
ATOM 2148 C C . VAL A 1 311 ? 65.594 13.540 34.959 1.00 31.78 310 VAL A C 1
ATOM 2149 O O . VAL A 1 311 ? 65.784 13.192 36.120 1.00 33.20 310 VAL A O 1
ATOM 2153 N N . ALA A 1 312 ? 65.964 12.805 33.917 1.00 32.09 311 ALA A N 1
ATOM 2154 C CA . ALA A 1 312 ? 66.597 11.503 34.081 1.00 34.05 311 ALA A CA 1
ATOM 2155 C C . ALA A 1 312 ? 67.797 11.495 35.033 1.00 34.69 311 ALA A C 1
ATOM 2156 O O . ALA A 1 312 ? 67.917 10.605 35.875 1.00 34.59 311 ALA A O 1
ATOM 2158 N N . GLU A 1 313 ? 68.683 12.480 34.910 1.00 35.65 312 GLU A N 1
ATOM 2159 C CA . GLU A 1 313 ? 69.867 12.515 35.763 1.00 37.03 312 GLU A CA 1
ATOM 2160 C C . GLU A 1 313 ? 69.670 13.124 37.150 1.00 36.55 312 GLU A C 1
ATOM 2161 O O . GLU A 1 313 ? 70.594 13.123 37.963 1.00 35.83 312 GLU A O 1
ATOM 2167 N N . HIS A 1 314 ? 68.476 13.633 37.432 1.00 35.53 313 HIS A N 1
ATOM 2168 C CA . HIS A 1 314 ? 68.219 14.239 38.734 1.00 35.16 313 HIS A CA 1
ATOM 2169 C C . HIS A 1 314 ? 67.051 13.622 39.498 1.00 35.38 313 HIS A C 1
ATOM 2170 O O . HIS A 1 314 ? 66.699 14.087 40.580 1.00 34.17 313 HIS A O 1
ATOM 2177 N N . THR A 1 315 ? 66.456 12.573 38.939 1.00 36.63 314 THR A N 1
ATOM 2178 C CA . THR A 1 315 ? 65.337 11.902 39.590 1.00 38.96 314 THR A CA 1
ATOM 2179 C C . THR A 1 315 ? 65.709 10.467 39.976 1.00 39.70 314 THR A C 1
ATOM 2180 O O . THR A 1 315 ? 65.065 9.501 39.565 1.00 39.91 314 THR A O 1
#

Radius of gyration: 18.27 Å; Cα contacts (8 Å, |Δi|>4): 710; chains: 1; bounding box: 42×51×38 Å

Secondary structure (DSSP, 8-state):
--EEEEE--TT---TTTTHHHHTSTTHHHHHHHHHHHHTS-HHHHHHT--HHHHT-HHHHHHHHHHHHHHHHHHHT-----SEEEESTTHHHHHHHHTTSS-HHHHHHHHHHHHHHHHHHHHTS-EEEEEEEES-HHHHHHHHHHTT-EEEEEEETTEEEEEEEHHHHHHHHHSPPTTEEEEEEPS-SS-TTSGGGHHHHHHHHHHHTT--PPPPSSEEB-TTTS-B---HHHHHHHHHHHTTS-EEHHHHHHHHHHTT--EEEEPSS-SHHHHHHHHHSTT-EEEE--SGGGHHHHHHHHHHH-

Organism: Streptomyces coelicolor (NCBI:txid1902)

Sequence (305 aa):
HMLVLVAPGQGAQTPGFLTDWLALPGAADRVAAWSDAIGLDLAHFGTKADADEIRDTSVAQPLLVAAGILSAAALGTGFTPGAVAGHSVGEITAAVFAGVLDDTAALSLVRRRGLAMAEAAAVTETGMSALLGGDPEVSVAHLERLGLTPANVNGAGQIVAAGTMEQLAALNEDKPEGVRKVVPLKVAGAFHTRHMAPAVDKLAEAAKALTPADPKVTYVSNKDGRAVASGTEVLDRLVGQVANPVRWDLCMETFKELGVTAIIEVCPGGTLTGLAKRALPGVKTLALKTPDDLDAARELVAEHT

CATH classification: 3.30.70.250 (+1 more: 3.40.366.10)

InterPro domains:
  IPR001227 Acyl transferase domain superfamily [G3DSA:3.40.366.10] (5-287)
  IPR014043 Acyl transferase domain [PF00698] (5-289)
  IPR014043 Acyl transferase domain [SM00827] (5-302)
  IPR016035 Acyl transferase/acyl hydrolase/lysophospholipase [SSF52151] (1-313)
  IPR016036 Malonyl-CoA ACP transacylase, ACP-binding [SSF55048] (135-190)
  IPR050858 Malonyl CoA-ACP Transacylase/Polyketide Synthase FabD [PTHR42681] (1-306)

Foldseek 3Di:
DAEEEEFEDPPLAAEALCVQLCPPVCNVVVQVVLCVLQVHNLVCRNHPDHDVVCLQLLNVLLNRLSQQLSQQVLLPCPAQGQEYEYFQSRLLSRLCSQQFFPSSLSSNLRNLLSVLQLVLLVVAQKFKWKWAFDALVQQQVVLVVLPWHQQEDAAVRITMTMDHPVSLVVCQVVPGPTTDGTGTDSHSHRWQACSSVRSLVRSVVSCVPDDTDFGNHFYAAQQQRDTDGGSVVSSNRSSCRRHHHGNNNSVVVVCVVVVAQEYEYTPPDDVSQVNCVNRPPNHHYYYCRHSVSSVVSSVVRVVND

B-factor: mean 22.73, std 6.76, range [11.39, 62.24]

Nearest PDB structures (foldseek):
  2cdh-assembly1_4  TM=1.003E+00  e=9.727E-60  Thermomyces lanuginosus
  3g87-assembly1_A  TM=8.362E-01  e=6.514E-21  Burkholderia pseudomallei 1710b
  7agr-assembly1_A  TM=8.250E-01  e=8.701E-17  Mycobacterium tuberculosis variant bovis AF2122/97
  7agp-assembly1_A  TM=8.257E-01  e=1.293E-16  Mycobacterium tuberculosis variant bovis AF2122/97
  7agt-assembly2_B  TM=8.387E-01  e=3.195E-16  Mycobacterium tuberculosis variant bovis AF2122/97

Solvent-accessible surface area: 12590 Å² total; per-residue (Å²): 167,28,1,0,4,1,1,4,7,51,63,16,21,74,73,22,25,0,66,73,1,24,82,53,135,37,6,58,107,101,0,50,61,7,13,124,68,18,60,23,79,0,37,62,32,0,39,164,1,70,64,106,56,5,125,61,9,12,6,0,0,0,0,4,0,0,1,0,10,8,0,14,39,16,8,29,136,105,52,89,12,34,0,0,0,0,22,12,1,0,3,2,2,0,0,26,36,0,25,3,11,88,26,67,17,0,0,51,4,0,42,140,3,0,56,4,1,27,90,3,3,80,116,35,138,8,6,10,4,24,9,70,32,41,68,45,129,71,3,26,56,26,0,87,190,41,33,5,34,20,0,14,24,14,9,51,42,81,6,10,0,0,3,37,106,147,42,13,46,43,0,68,149,76,69,2,152,54,14,172,125,12,51,97,57,144,37,55,0,0,8,7,4,152,31,0,52,52,0,40,96,98,2,40,101,24,14,151,95,30,133,24,48,94,25,171,17,52,3,0,1,0,100,38,1,163,61,7,86,33,0,82,98,0,12,96,60,4,12,23,3,0,18,55,44,0,71,4,25,53,0,4,79,18,1,93,148,66,43,13,44,0,5,0,0,0,0,10,13,28,73,8,6,32,17,2,138,177,22,4,110,87,26,113,32,31,18,0,117,45,23,130,44,9,105,48,0,81,116,8,10,76,89,12,97